Protein AF-A0A1W9MAJ8-F1 (afdb_monomer)

Mean predicted aligned error: 7.3 Å

pLDDT: mean 87.43, std 8.17, range [43.41, 96.81]

Sequence (215 aa):
MIGLPELHEKISNMKRIAATITEKKNAVKARISAAEAEGRTEKWTKQRVAEIRAEGTAAIDAALGQLAEVHATFSKHENFWADKELALSCIPLTRRGPDNISPENPVGESMARTALLAEASRMSNHRLELMAADALASGDYARMYLFSLEGNSRQKPTKIDTSGVVLPEQQAALNMFTEARRSVAHAVIDLREAHGARPDELAIARLSAERGITA

Nearest PDB structures (foldseek):
  6qhd-assembly1_B  TM=3.721E-01  e=9.984E-02  Homo sapiens
  8gl3-assembly1_A  TM=3.439E-01  e=2.308E-01  synthetic construct
  4k1p-assembly8_H  TM=3.199E-01  e=1.178E+00  Bacillus cereus
  9ivk-assembly1_A  TM=3.309E-01  e=1.965E+00  artificial sequences
  8cih-assembly2_B  TM=2.134E-01  e=8.114E-01  Homo sapiens

Solvent-accessible surface area (backbone atoms only — not comparable to full-atom values): 11778 Å² total; per-residue (Å²): 134,85,52,72,71,57,52,50,51,54,45,51,52,45,51,53,48,33,50,52,39,50,52,50,32,51,51,39,51,51,53,40,52,52,52,60,68,66,71,65,58,70,69,56,40,55,53,51,44,52,50,47,31,59,64,44,42,56,63,37,52,56,49,49,50,54,43,50,52,56,47,59,65,52,55,70,54,46,62,53,56,71,33,62,68,60,48,41,70,61,43,47,78,46,36,74,60,94,86,43,79,56,47,72,40,69,70,58,34,57,50,51,53,52,52,50,49,59,53,53,73,73,48,53,63,72,55,37,52,55,51,26,53,50,23,52,76,70,68,37,51,33,58,21,46,51,33,28,54,56,33,47,70,39,99,76,53,60,70,61,80,64,82,86,65,81,53,70,65,42,52,51,51,54,51,50,53,44,51,46,35,26,45,54,30,48,40,53,49,42,49,41,51,45,74,62,55,53,71,69,64,49,50,58,49,50,62,33,12,78,71,36,42,79,129

Structure (mmCIF, N/CA/C/O backbone):
data_AF-A0A1W9MAJ8-F1
#
_entry.id   AF-A0A1W9MAJ8-F1
#
loop_
_atom_site.group_PDB
_atom_site.id
_atom_site.type_symbol
_atom_site.label_atom_id
_atom_site.label_alt_id
_atom_site.label_comp_id
_atom_site.label_asym_id
_atom_site.label_entity_id
_atom_site.label_seq_id
_atom_site.pdbx_PDB_ins_code
_atom_site.Cartn_x
_atom_site.Cartn_y
_atom_site.Cartn_z
_atom_site.occupancy
_atom_site.B_iso_or_equiv
_atom_site.auth_seq_id
_atom_site.auth_comp_id
_atom_site.auth_asym_id
_atom_site.auth_atom_id
_atom_site.pdbx_PDB_model_num
ATOM 1 N N . MET A 1 1 ? -3.133 5.398 -13.086 1.00 68.88 1 MET A N 1
ATOM 2 C CA . MET A 1 1 ? -2.126 5.209 -12.023 1.00 68.88 1 MET A CA 1
ATOM 3 C C . MET A 1 1 ? -2.297 6.351 -11.041 1.00 68.88 1 MET A C 1
ATOM 5 O O . MET A 1 1 ? -2.336 7.487 -11.492 1.00 68.88 1 MET A O 1
ATOM 9 N N . ILE A 1 2 ? -2.469 6.054 -9.754 1.00 74.69 2 ILE A N 1
ATOM 10 C CA . ILE A 1 2 ? -2.461 7.074 -8.698 1.00 74.69 2 ILE A CA 1
ATOM 11 C C . ILE A 1 2 ? -1.006 7.484 -8.442 1.00 74.69 2 ILE A C 1
ATOM 13 O O . ILE A 1 2 ? -0.146 6.611 -8.334 1.00 74.69 2 ILE A O 1
ATOM 17 N N . GLY A 1 3 ? -0.711 8.781 -8.407 1.00 79.00 3 GLY A N 1
ATOM 18 C CA . GLY A 1 3 ? 0.645 9.268 -8.133 1.00 79.00 3 GLY A CA 1
ATOM 19 C C . GLY A 1 3 ? 0.990 9.227 -6.641 1.00 79.00 3 GLY A C 1
ATOM 20 O O . GLY A 1 3 ? 0.095 9.209 -5.796 1.00 79.00 3 GLY A O 1
ATOM 21 N N . LEU A 1 4 ? 2.284 9.289 -6.299 1.00 80.44 4 LEU A N 1
ATOM 22 C CA . LEU A 1 4 ? 2.745 9.401 -4.903 1.00 80.44 4 LEU A CA 1
ATOM 23 C C . LEU A 1 4 ? 2.088 10.550 -4.107 1.00 80.44 4 LEU A C 1
ATOM 25 O O . LEU A 1 4 ? 1.731 10.313 -2.952 1.00 80.44 4 LEU A O 1
ATOM 29 N N . PRO A 1 5 ? 1.873 11.762 -4.667 1.00 83.06 5 PRO A N 1
ATOM 30 C CA . PRO A 1 5 ? 1.212 12.839 -3.925 1.00 83.06 5 PRO A CA 1
ATOM 31 C C . PRO A 1 5 ? -0.226 12.489 -3.528 1.00 83.06 5 PRO A C 1
ATOM 33 O O . PRO A 1 5 ? -0.641 12.725 -2.396 1.00 83.06 5 PRO A O 1
ATOM 36 N N . GLU A 1 6 ? -0.967 11.864 -4.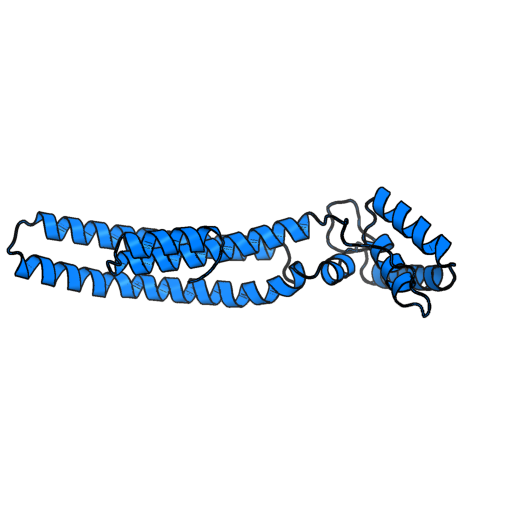442 1.00 84.38 6 GLU A N 1
ATOM 37 C CA . GLU A 1 6 ? -2.347 11.453 -4.198 1.00 84.38 6 GLU A CA 1
ATOM 38 C C . GLU A 1 6 ? -2.404 10.267 -3.215 1.00 84.38 6 GLU A C 1
ATOM 40 O O . GLU A 1 6 ? -3.248 10.253 -2.318 1.00 84.38 6 GLU A O 1
ATOM 45 N N . LEU A 1 7 ? -1.458 9.316 -3.296 1.00 84.50 7 LEU A N 1
ATOM 46 C CA . LEU A 1 7 ? -1.291 8.259 -2.284 1.00 84.50 7 LEU A CA 1
ATOM 47 C C . LEU A 1 7 ? -1.070 8.856 -0.887 1.00 84.50 7 LEU A C 1
ATOM 49 O O . LEU A 1 7 ? -1.713 8.437 0.078 1.00 84.50 7 LEU A O 1
ATOM 53 N N . HIS A 1 8 ? -0.193 9.856 -0.784 1.00 86.25 8 HIS A N 1
ATOM 54 C CA . HIS A 1 8 ? 0.108 10.528 0.474 1.00 86.25 8 HIS A CA 1
ATOM 55 C C . HIS A 1 8 ? -1.127 11.220 1.066 1.00 86.25 8 HIS A C 1
ATOM 57 O O . HIS A 1 8 ? -1.402 11.083 2.259 1.00 86.25 8 HIS A O 1
ATOM 63 N N . GLU A 1 9 ? -1.911 11.911 0.236 1.00 89.12 9 GLU A N 1
ATOM 64 C CA . GLU A 1 9 ? -3.151 12.563 0.660 1.00 89.12 9 GLU A CA 1
ATOM 65 C C . GLU A 1 9 ? -4.174 11.549 1.198 1.00 89.12 9 GLU A C 1
ATOM 67 O O . GLU A 1 9 ? -4.719 11.732 2.293 1.00 89.12 9 GLU A O 1
ATOM 72 N N . LYS A 1 10 ? -4.399 10.439 0.478 1.00 87.12 10 LYS A N 1
ATOM 73 C CA . LYS A 1 10 ? -5.327 9.384 0.919 1.00 87.12 10 LYS A CA 1
ATOM 74 C C . LYS A 1 10 ? -4.900 8.778 2.254 1.00 87.12 10 LYS A C 1
ATOM 76 O O . LYS A 1 10 ? -5.739 8.628 3.140 1.00 87.12 10 LYS A O 1
ATOM 81 N N . ILE A 1 11 ? -3.611 8.492 2.433 1.00 87.38 11 ILE A N 1
ATOM 82 C CA . ILE A 1 11 ? -3.081 7.933 3.687 1.00 87.38 11 ILE A CA 1
ATOM 83 C C . ILE A 1 11 ? -3.171 8.938 4.828 1.00 87.38 11 ILE A C 1
ATOM 85 O O . ILE A 1 11 ? -3.541 8.568 5.940 1.00 87.38 11 ILE A O 1
ATOM 89 N N . SER A 1 12 ? -2.884 10.212 4.571 1.00 90.00 12 SER A N 1
ATOM 90 C CA . SER A 1 12 ? -3.059 11.273 5.563 1.00 90.00 12 SER A CA 1
ATOM 91 C C . SER A 1 12 ? -4.514 11.349 6.043 1.00 90.00 12 SER A C 1
ATOM 93 O O . SER A 1 12 ? -4.781 11.380 7.247 1.00 90.00 12 SER A O 1
ATOM 95 N N . ASN A 1 13 ? -5.477 11.256 5.119 1.00 90.69 13 ASN A N 1
ATOM 96 C CA . ASN A 1 13 ? -6.891 11.193 5.477 1.00 90.69 13 ASN A CA 1
ATOM 97 C C . ASN A 1 13 ? -7.231 9.935 6.298 1.00 90.69 13 ASN A C 1
ATOM 99 O O . ASN A 1 13 ? -7.933 10.037 7.303 1.00 90.69 13 ASN A O 1
ATOM 103 N N . MET A 1 14 ? -6.696 8.767 5.928 1.00 90.75 14 MET A N 1
ATOM 104 C CA . MET A 1 14 ? -6.867 7.532 6.705 1.00 90.75 14 MET A CA 1
ATOM 105 C C . MET A 1 14 ? -6.323 7.669 8.131 1.00 90.75 14 MET A C 1
ATOM 107 O O . MET A 1 14 ? -7.010 7.298 9.080 1.00 90.75 14 MET A O 1
ATOM 111 N N . LYS A 1 15 ? -5.129 8.250 8.300 1.00 90.62 15 LYS A N 1
ATOM 112 C CA . LYS A 1 15 ? -4.530 8.514 9.618 1.00 90.62 15 LYS A CA 1
ATOM 113 C C . LYS A 1 15 ? -5.399 9.434 10.462 1.00 90.62 15 LYS A C 1
ATOM 115 O O . LYS A 1 15 ? -5.572 9.182 11.649 1.00 90.62 15 LYS A O 1
ATOM 120 N N . ARG A 1 16 ? -5.979 10.472 9.855 1.00 92.44 16 ARG A N 1
ATOM 121 C CA . ARG A 1 16 ? -6.905 11.379 10.543 1.00 92.44 16 ARG A CA 1
ATOM 122 C C . ARG A 1 16 ? -8.147 10.640 11.046 1.00 92.44 16 ARG A C 1
ATOM 124 O O . ARG A 1 16 ? -8.522 10.813 12.199 1.00 92.44 16 ARG A O 1
ATOM 131 N N . ILE A 1 17 ? -8.751 9.789 10.214 1.00 91.94 17 ILE A N 1
ATOM 132 C CA . ILE A 1 17 ? -9.918 8.983 10.611 1.00 91.94 17 ILE A CA 1
ATOM 133 C C . ILE A 1 17 ? -9.535 7.985 11.717 1.00 91.94 17 ILE A C 1
ATOM 135 O O . ILE A 1 17 ? -10.255 7.861 12.707 1.00 91.94 17 ILE A O 1
ATOM 139 N N . ALA A 1 18 ? -8.382 7.319 11.594 1.00 90.69 18 ALA A N 1
ATOM 140 C CA . ALA A 1 18 ? -7.866 6.412 12.619 1.00 90.69 18 ALA A CA 1
ATOM 141 C C . ALA A 1 18 ? -7.623 7.133 13.958 1.00 90.69 18 ALA A C 1
ATOM 143 O O . ALA A 1 18 ? -8.021 6.627 15.003 1.00 90.69 18 ALA A O 1
ATOM 144 N N . ALA A 1 19 ? -7.072 8.352 13.937 1.00 91.81 19 ALA A N 1
ATOM 145 C CA . ALA A 1 19 ? -6.911 9.171 15.138 1.00 91.81 19 ALA A CA 1
ATOM 146 C C . ALA A 1 19 ? -8.263 9.491 15.800 1.00 91.81 19 ALA A C 1
ATOM 148 O O . ALA A 1 19 ? -8.406 9.341 17.012 1.00 91.81 19 ALA A O 1
ATOM 149 N N . THR A 1 20 ? -9.289 9.833 15.011 1.00 92.50 20 THR A N 1
ATOM 150 C CA . THR A 1 20 ? -10.657 10.032 15.519 1.00 92.50 20 THR A CA 1
ATOM 151 C C . THR A 1 20 ? -11.236 8.762 16.159 1.00 92.50 20 THR A C 1
ATOM 153 O O . THR A 1 20 ? -11.943 8.845 17.165 1.00 92.50 20 THR A O 1
ATOM 156 N N . ILE A 1 21 ? -10.942 7.579 15.613 1.00 91.81 21 ILE A N 1
ATOM 157 C CA . ILE A 1 21 ? -11.341 6.292 16.206 1.00 91.81 21 ILE A CA 1
ATOM 158 C C . ILE A 1 21 ? -10.671 6.101 17.571 1.00 91.81 21 ILE A C 1
ATOM 160 O O . ILE A 1 21 ? -11.359 5.817 18.557 1.00 91.81 21 ILE A O 1
ATOM 164 N N . THR A 1 22 ? -9.361 6.336 17.658 1.00 91.50 22 THR A N 1
ATOM 165 C CA . THR A 1 22 ? -8.606 6.249 18.914 1.00 91.50 22 THR A CA 1
ATOM 166 C C . THR A 1 22 ? -9.127 7.236 19.965 1.00 91.50 22 THR A C 1
ATOM 168 O O . THR A 1 22 ? -9.316 6.860 21.124 1.00 91.50 22 THR A O 1
ATOM 171 N N . GLU A 1 23 ? -9.420 8.481 19.582 1.00 93.12 23 GLU A N 1
ATOM 172 C CA . GLU A 1 23 ? -10.018 9.493 20.464 1.00 93.12 23 GLU A CA 1
ATOM 173 C C . GLU A 1 23 ? -11.371 9.034 21.020 1.00 93.12 23 GLU A C 1
ATOM 175 O O . GLU A 1 23 ? -11.595 9.071 22.234 1.00 93.12 23 GLU A O 1
ATOM 180 N N . LYS A 1 24 ? -12.261 8.536 20.152 1.00 92.62 24 LYS A N 1
ATOM 181 C CA . LYS A 1 24 ? -13.576 8.017 20.556 1.00 92.62 24 LYS A CA 1
ATOM 182 C C . LYS A 1 24 ? -13.445 6.823 21.496 1.00 92.62 24 LYS A C 1
ATOM 184 O O . LYS A 1 24 ? -14.113 6.794 22.529 1.00 92.62 24 LYS A O 1
ATOM 189 N N . LYS A 1 25 ? -12.549 5.878 21.204 1.00 93.69 25 LYS A N 1
ATOM 190 C CA . LYS A 1 25 ? -12.246 4.754 22.102 1.00 93.69 25 LYS A CA 1
ATOM 191 C C . LYS A 1 25 ? -11.799 5.242 23.481 1.00 93.69 25 LYS A C 1
ATOM 193 O O . LYS A 1 25 ? -12.285 4.747 24.499 1.00 93.69 25 LYS A O 1
ATOM 198 N N . ASN A 1 26 ? -10.885 6.209 23.536 1.00 93.25 26 ASN A N 1
ATOM 199 C CA . ASN A 1 26 ? -10.394 6.752 24.802 1.00 93.25 26 ASN A CA 1
ATOM 200 C C . ASN A 1 26 ? -11.515 7.444 25.593 1.00 93.25 26 ASN A C 1
ATOM 202 O O . ASN A 1 26 ? -11.591 7.275 26.809 1.00 93.25 26 ASN A O 1
ATOM 206 N N . ALA A 1 27 ? -12.438 8.134 24.915 1.00 92.81 27 ALA A N 1
ATOM 207 C CA . ALA A 1 27 ? -13.628 8.699 25.548 1.00 92.81 27 ALA A CA 1
ATOM 208 C C . ALA A 1 27 ? -14.556 7.614 26.130 1.00 92.81 27 ALA A C 1
ATOM 210 O O . ALA A 1 27 ? -15.048 7.765 27.249 1.00 92.81 27 ALA A O 1
ATOM 211 N N . VAL A 1 28 ? -14.756 6.493 25.424 1.00 92.31 28 VAL A N 1
ATOM 212 C CA . VAL A 1 28 ? -15.516 5.336 25.940 1.00 92.31 28 VAL A CA 1
ATOM 213 C C . VAL A 1 28 ? -14.852 4.767 27.192 1.00 92.31 28 VAL A C 1
ATOM 215 O O . VAL A 1 28 ? -15.520 4.585 28.209 1.00 92.31 28 VAL A O 1
ATOM 218 N N . LYS A 1 29 ? -13.531 4.559 27.166 1.00 92.62 29 LYS A N 1
ATOM 219 C CA . LYS A 1 29 ? -12.771 4.088 28.335 1.00 92.62 29 LYS A CA 1
ATOM 220 C C . LYS A 1 29 ? -12.878 5.037 29.528 1.00 92.62 29 LYS A C 1
ATOM 222 O O . LYS A 1 29 ? -13.083 4.576 30.648 1.00 92.62 29 LYS A O 1
ATOM 227 N N . ALA A 1 30 ? -12.779 6.345 29.298 1.00 92.62 30 ALA A N 1
ATOM 228 C CA . ALA A 1 30 ? -12.920 7.346 30.353 1.00 92.62 30 ALA A CA 1
ATOM 229 C C . ALA A 1 30 ? -14.317 7.304 30.992 1.00 92.62 30 ALA A C 1
ATOM 231 O O . ALA A 1 30 ? -14.434 7.325 32.216 1.00 92.62 30 ALA A O 1
ATOM 232 N N . ARG A 1 31 ? -15.376 7.168 30.179 1.00 92.94 31 ARG A N 1
ATOM 233 C CA . ARG A 1 31 ? -16.756 7.018 30.671 1.00 92.94 31 ARG A CA 1
ATOM 234 C C . ARG A 1 31 ? -16.951 5.731 31.480 1.00 92.94 31 ARG A C 1
ATOM 236 O O . ARG A 1 31 ? -17.637 5.770 32.496 1.00 92.94 31 ARG A O 1
ATOM 243 N N . ILE A 1 32 ? -16.349 4.616 31.056 1.00 91.81 32 ILE A N 1
ATOM 244 C CA . ILE A 1 32 ? -16.383 3.342 31.797 1.00 91.81 32 ILE A CA 1
ATOM 245 C C . ILE A 1 32 ? -15.701 3.496 33.160 1.00 91.81 32 ILE A C 1
ATOM 247 O O . ILE A 1 32 ? -16.313 3.184 34.175 1.00 91.81 32 ILE A O 1
ATOM 251 N N . SER A 1 33 ? -14.482 4.043 33.189 1.00 91.81 33 SER A N 1
ATOM 252 C CA . SER A 1 33 ? -13.731 4.272 34.431 1.00 91.81 33 SER A CA 1
ATOM 253 C C . SER A 1 33 ? -14.492 5.181 35.405 1.00 91.81 33 SER A C 1
ATOM 255 O O . SER A 1 33 ? -14.584 4.884 36.595 1.00 91.81 33 SER A O 1
ATOM 257 N N . ALA A 1 34 ? -15.132 6.241 34.899 1.00 90.81 34 ALA A N 1
ATOM 258 C CA . ALA A 1 34 ? -15.984 7.106 35.712 1.00 90.81 34 ALA A CA 1
ATOM 259 C C . ALA A 1 34 ? -17.180 6.347 36.318 1.00 90.81 34 ALA A C 1
ATOM 261 O O . ALA A 1 34 ? -17.451 6.499 37.506 1.00 90.81 34 ALA A O 1
ATOM 262 N N . ALA A 1 35 ? -17.855 5.495 35.538 1.00 89.56 35 ALA A N 1
ATOM 263 C CA . ALA A 1 35 ? -18.974 4.687 36.026 1.00 89.56 35 ALA A CA 1
ATOM 264 C C . ALA A 1 35 ? -18.540 3.644 37.074 1.00 89.56 35 ALA A C 1
ATOM 266 O O . ALA A 1 35 ? -19.276 3.374 38.021 1.00 89.56 35 ALA A O 1
ATOM 267 N N . GLU A 1 36 ? -17.345 3.068 36.931 1.00 89.62 36 GLU A N 1
ATOM 268 C CA . GLU A 1 36 ? -16.763 2.157 37.923 1.00 89.62 36 GLU A CA 1
ATOM 269 C C . GLU A 1 36 ? -16.395 2.892 39.225 1.00 89.62 36 GLU A C 1
ATOM 271 O O . GLU A 1 36 ? -16.614 2.362 40.316 1.00 89.62 36 GLU A O 1
ATOM 276 N N . ALA A 1 37 ? -15.918 4.136 39.127 1.00 90.06 37 ALA A N 1
ATOM 277 C CA . ALA A 1 37 ? -15.557 4.973 40.271 1.00 90.06 37 ALA A CA 1
ATOM 278 C C . ALA A 1 37 ? -16.762 5.517 41.066 1.00 90.06 37 ALA A C 1
ATOM 280 O O . ALA A 1 37 ? -16.593 5.914 42.217 1.00 90.06 37 ALA A O 1
ATOM 281 N N . GLU A 1 38 ? -17.980 5.506 40.506 1.00 87.94 38 GLU A N 1
ATOM 282 C CA . GLU A 1 38 ? -19.199 5.935 41.216 1.00 87.94 38 GLU A CA 1
ATOM 283 C C . GLU A 1 38 ? -19.544 5.057 42.437 1.00 87.94 38 GLU A C 1
ATOM 285 O O . GLU A 1 38 ? -20.408 5.430 43.233 1.00 87.94 38 GLU A O 1
ATOM 290 N N . GLY A 1 39 ? -18.899 3.895 42.607 1.00 75.19 39 GLY A N 1
ATOM 291 C CA . GLY A 1 39 ? -19.005 3.086 43.828 1.00 75.19 39 GLY A CA 1
ATOM 292 C C . GLY A 1 39 ? -20.400 2.504 44.090 1.00 75.19 39 GLY A C 1
ATOM 293 O O . GLY A 1 39 ? -20.748 2.210 45.234 1.00 75.19 39 GLY A O 1
ATOM 294 N N . ARG A 1 40 ? -21.226 2.358 43.045 1.00 86.00 40 ARG A N 1
ATOM 295 C CA . ARG A 1 40 ? -22.570 1.764 43.134 1.00 86.00 40 ARG A CA 1
ATOM 296 C C . ARG A 1 40 ? -22.522 0.231 43.123 1.00 86.00 40 ARG A C 1
ATOM 298 O O . ARG A 1 40 ? -21.471 -0.388 43.008 1.00 86.00 40 ARG A O 1
ATOM 305 N N . THR A 1 41 ? -23.695 -0.397 43.248 1.00 89.38 41 THR A N 1
ATOM 306 C CA . THR A 1 41 ? -23.818 -1.864 43.211 1.00 89.38 41 THR A CA 1
ATOM 307 C C . THR A 1 41 ? -23.261 -2.454 41.915 1.00 89.38 41 THR A C 1
ATOM 309 O O . THR A 1 41 ? -23.452 -1.895 40.835 1.00 89.38 41 THR A O 1
ATOM 312 N N . GLU A 1 42 ? -22.662 -3.642 42.005 1.00 89.00 42 GLU A N 1
ATOM 313 C CA . GLU A 1 42 ? -22.070 -4.346 40.860 1.00 89.00 42 GLU A CA 1
ATOM 314 C C . GLU A 1 42 ? -23.062 -4.525 39.695 1.00 89.00 42 GLU A C 1
ATOM 316 O O . GLU A 1 42 ? -22.699 -4.384 38.527 1.00 89.00 42 GLU A O 1
ATOM 321 N N . LYS A 1 43 ? -24.341 -4.784 40.004 1.00 90.75 43 LYS A N 1
ATOM 322 C CA . LYS A 1 43 ? -25.406 -4.917 39.001 1.00 90.75 43 LYS A CA 1
ATOM 323 C C . LYS A 1 43 ? -25.623 -3.618 38.222 1.00 90.75 43 LYS A C 1
ATOM 325 O O . LYS A 1 43 ? -25.768 -3.663 37.002 1.00 90.75 43 LYS A O 1
ATOM 330 N N . TRP A 1 44 ? -25.622 -2.478 38.912 1.00 93.38 44 TRP A N 1
ATOM 331 C CA . TRP A 1 44 ? -25.754 -1.170 38.274 1.00 93.38 44 TRP A CA 1
ATOM 332 C C . TRP A 1 44 ? -24.533 -0.856 37.407 1.00 93.38 44 TRP A C 1
ATOM 334 O O . TRP A 1 44 ? -24.698 -0.477 36.251 1.00 93.38 44 TRP A O 1
ATOM 344 N N . THR A 1 45 ? -23.320 -1.090 37.918 1.00 89.12 45 THR A N 1
ATOM 345 C CA . THR A 1 45 ? -22.079 -0.815 37.178 1.00 89.12 45 THR A CA 1
ATOM 346 C C . THR A 1 45 ? -22.010 -1.643 35.898 1.00 89.12 45 THR A C 1
ATOM 348 O O . THR A 1 45 ? -21.747 -1.098 34.830 1.00 89.12 45 THR A O 1
ATOM 351 N N . LYS A 1 46 ? -22.348 -2.939 35.960 1.00 90.12 46 LYS A N 1
ATOM 352 C CA . LYS A 1 46 ? -22.408 -3.807 34.770 1.00 90.12 46 LYS A CA 1
ATOM 353 C C . LYS A 1 46 ? -23.395 -3.296 33.722 1.00 90.12 46 LYS A C 1
ATOM 355 O O . LYS A 1 46 ? -23.056 -3.258 32.541 1.00 90.12 46 LYS A O 1
ATOM 360 N N . GLN A 1 47 ? -24.592 -2.886 34.143 1.00 91.81 47 GLN A N 1
ATOM 361 C CA . GLN A 1 47 ? -25.595 -2.335 33.233 1.00 91.81 47 GLN A CA 1
ATOM 362 C C . GLN A 1 47 ? -25.113 -1.018 32.607 1.00 91.81 47 GLN A C 1
ATOM 364 O O . GLN A 1 47 ? -25.186 -0.849 31.391 1.00 91.81 47 GLN A O 1
ATOM 369 N N . ARG A 1 48 ? -24.536 -0.122 33.414 1.00 91.94 48 ARG A N 1
ATOM 370 C CA . ARG A 1 48 ? -24.066 1.182 32.945 1.00 91.94 48 ARG A CA 1
ATOM 371 C C . ARG A 1 48 ? -22.889 1.072 31.976 1.00 91.94 48 ARG A C 1
ATOM 373 O O . ARG A 1 48 ? -22.851 1.780 30.973 1.00 91.94 48 ARG A O 1
ATOM 380 N N . VAL A 1 49 ? -21.952 0.162 32.236 1.00 90.88 49 VAL A N 1
ATOM 381 C CA . VAL A 1 49 ? -20.837 -0.130 31.323 1.00 90.88 49 VAL A CA 1
ATOM 382 C C . VAL A 1 49 ? -21.349 -0.681 29.991 1.00 90.88 49 VAL A C 1
ATOM 384 O O . VAL A 1 49 ? -20.850 -0.274 28.943 1.00 90.88 49 VAL A O 1
ATOM 387 N N . ALA A 1 50 ? -22.357 -1.559 30.002 1.00 90.06 50 ALA A N 1
ATOM 388 C CA . ALA A 1 50 ? -22.952 -2.086 28.774 1.00 90.06 50 ALA A CA 1
ATOM 389 C C . ALA A 1 50 ? -23.603 -0.981 27.919 1.00 90.06 50 ALA A C 1
ATOM 391 O O . ALA A 1 50 ? -23.379 -0.941 26.711 1.00 90.06 50 ALA A O 1
ATOM 392 N N . GLU A 1 51 ? -24.334 -0.052 28.542 1.00 91.25 51 GLU A N 1
ATOM 393 C CA . GLU A 1 51 ? -24.921 1.117 27.865 1.00 91.25 51 GLU A CA 1
ATOM 394 C C . GLU A 1 51 ? -23.844 2.020 27.246 1.00 91.25 51 GLU A C 1
ATOM 396 O O . GLU A 1 51 ? -23.918 2.358 26.066 1.00 91.25 51 GLU A O 1
ATOM 401 N N . ILE A 1 52 ? -22.802 2.361 28.015 1.00 91.50 52 ILE A N 1
ATOM 402 C CA . ILE A 1 52 ? -21.697 3.210 27.541 1.00 91.50 52 ILE A CA 1
ATOM 403 C C . ILE A 1 52 ? -20.989 2.574 26.342 1.00 91.50 52 ILE A C 1
ATOM 405 O O . ILE A 1 52 ? -20.646 3.279 25.391 1.00 91.50 52 ILE A O 1
ATOM 409 N N . ARG A 1 53 ? -20.772 1.252 26.372 1.00 90.94 53 ARG A N 1
ATOM 410 C CA . ARG A 1 53 ? -20.193 0.524 25.237 1.00 90.94 53 ARG A CA 1
ATOM 411 C C . ARG A 1 53 ? -21.108 0.601 24.022 1.00 90.94 53 ARG A C 1
ATOM 413 O O . ARG A 1 53 ? -20.633 1.010 22.973 1.00 90.94 53 ARG A O 1
ATOM 420 N N . ALA A 1 54 ? -22.395 0.288 24.171 1.00 88.50 54 ALA A N 1
ATOM 421 C CA . ALA A 1 54 ? -23.351 0.303 23.063 1.00 88.50 54 ALA A CA 1
ATOM 422 C C . ALA A 1 54 ? -23.459 1.684 22.385 1.00 88.50 54 ALA A C 1
ATOM 424 O O . ALA A 1 54 ? -23.442 1.775 21.160 1.00 88.50 54 ALA A O 1
ATOM 425 N N . GLU A 1 55 ? -23.513 2.764 23.169 1.00 86.94 55 GLU A N 1
ATOM 426 C CA . GLU A 1 55 ? -23.530 4.138 22.647 1.00 86.94 55 GLU A CA 1
ATOM 427 C C . GLU A 1 55 ? -22.200 4.527 21.984 1.00 86.94 55 GLU A C 1
ATOM 429 O O . GLU A 1 55 ? -22.169 5.201 20.953 1.00 86.94 55 GLU A O 1
ATOM 434 N N . GLY A 1 56 ? -21.086 4.133 22.602 1.00 82.56 56 GLY A N 1
ATOM 435 C CA . GLY A 1 56 ? -19.744 4.522 22.193 1.00 82.56 56 GLY A CA 1
ATOM 436 C C . GLY A 1 56 ? -19.243 3.818 20.936 1.00 82.56 56 GLY A C 1
ATOM 437 O O . GLY A 1 56 ? -18.579 4.444 20.108 1.00 82.56 56 GLY A O 1
ATOM 438 N N . THR A 1 57 ? -19.564 2.534 20.775 1.00 88.88 57 THR A N 1
ATOM 439 C CA . THR A 1 57 ? -19.046 1.711 19.675 1.00 88.88 57 THR A CA 1
ATOM 440 C C . THR A 1 57 ? -19.723 2.021 18.348 1.00 88.88 57 THR A C 1
ATOM 442 O O . THR A 1 57 ? -19.042 2.014 17.333 1.00 88.88 57 THR A O 1
ATOM 445 N N . ALA A 1 58 ? -20.998 2.428 18.336 1.00 88.50 58 ALA A N 1
ATOM 446 C CA . ALA A 1 58 ? -21.700 2.789 17.097 1.00 88.50 58 ALA A CA 1
ATOM 447 C C . ALA A 1 58 ? -21.016 3.945 16.335 1.00 88.50 58 ALA A C 1
ATOM 449 O O . ALA A 1 58 ? -20.913 3.938 15.108 1.00 88.50 58 ALA A O 1
ATOM 450 N N . ALA A 1 59 ? -20.499 4.940 17.065 1.00 85.94 59 ALA A N 1
ATOM 451 C CA . ALA A 1 59 ? -19.760 6.050 16.466 1.00 85.94 59 ALA A CA 1
ATOM 452 C C . ALA A 1 59 ? -18.364 5.637 15.965 1.00 85.94 59 ALA A C 1
ATOM 454 O O . ALA A 1 59 ? -17.835 6.267 15.048 1.00 85.94 59 ALA A O 1
ATOM 455 N N . ILE A 1 60 ? -17.764 4.611 16.577 1.00 89.56 60 ILE A N 1
ATOM 456 C CA . ILE A 1 60 ? -16.491 4.032 16.138 1.00 89.56 60 ILE A CA 1
ATOM 457 C C . ILE A 1 60 ? -16.717 3.184 14.880 1.00 89.56 60 ILE A C 1
ATOM 459 O O . ILE A 1 60 ? -15.974 3.348 13.918 1.00 89.56 60 ILE A O 1
ATOM 463 N N . ASP A 1 61 ? -17.777 2.374 14.840 1.00 90.19 61 ASP A N 1
ATOM 464 C CA . ASP A 1 61 ? -18.176 1.567 13.678 1.00 90.19 61 ASP A CA 1
ATOM 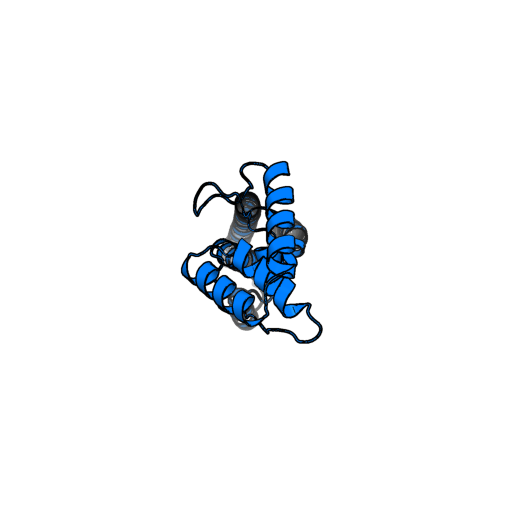465 C C . ASP A 1 61 ? -18.405 2.425 12.432 1.00 90.19 61 ASP A C 1
ATOM 467 O O . ASP A 1 61 ? -17.909 2.107 11.352 1.00 90.19 61 ASP A O 1
ATOM 471 N N . ALA A 1 62 ? -19.101 3.556 12.573 1.00 90.69 62 ALA A N 1
ATOM 472 C CA . ALA A 1 62 ? -19.323 4.474 11.458 1.00 90.69 62 ALA A CA 1
ATOM 473 C C . ALA A 1 62 ? -18.006 5.047 10.900 1.00 90.69 62 ALA A C 1
ATOM 475 O O . ALA A 1 62 ? -17.811 5.100 9.684 1.00 90.69 62 ALA A O 1
ATOM 476 N N . ALA A 1 63 ? -17.081 5.448 11.779 1.00 90.50 63 ALA A N 1
ATOM 477 C CA . ALA A 1 63 ? -15.764 5.937 11.374 1.00 90.50 63 ALA A CA 1
ATOM 478 C C . ALA A 1 63 ? -14.909 4.822 10.748 1.00 90.50 63 ALA A C 1
ATOM 480 O O . ALA A 1 63 ? -14.190 5.060 9.777 1.00 90.50 63 ALA A O 1
ATOM 481 N N . LEU A 1 64 ? -15.024 3.593 11.256 1.00 91.62 64 LEU A N 1
ATOM 482 C CA . LEU A 1 64 ? -14.358 2.425 10.692 1.00 91.62 64 LEU A CA 1
ATOM 483 C C . LEU A 1 64 ? -14.892 2.097 9.291 1.00 91.62 64 LEU A C 1
ATOM 485 O O . LEU A 1 64 ? -14.100 1.786 8.405 1.00 91.62 64 LEU A O 1
ATOM 489 N N . GLY A 1 65 ? -16.201 2.236 9.061 1.00 90.31 65 GLY A N 1
ATOM 490 C CA . GLY A 1 65 ? -16.811 2.103 7.737 1.00 90.31 65 GLY A CA 1
ATOM 491 C C . GLY A 1 65 ? -16.222 3.088 6.723 1.00 90.31 65 GLY A C 1
ATOM 492 O O . GLY A 1 65 ? -15.817 2.680 5.636 1.00 90.31 65 GLY A O 1
ATOM 493 N N . GLN A 1 66 ? -16.072 4.361 7.108 1.00 89.81 66 GLN A N 1
ATOM 494 C CA . GLN A 1 66 ? -15.414 5.376 6.270 1.00 89.81 66 GLN A CA 1
ATOM 495 C C . GLN A 1 66 ? -13.945 5.027 5.993 1.00 89.81 66 GLN A C 1
ATOM 497 O O . GLN A 1 66 ? -13.475 5.136 4.860 1.00 89.81 66 GLN A O 1
ATOM 502 N N . LEU A 1 67 ? -13.209 4.580 7.015 1.00 90.75 67 LEU A N 1
ATOM 503 C CA . LEU A 1 67 ? -11.814 4.167 6.864 1.00 90.75 67 LEU A CA 1
ATOM 504 C C . LEU A 1 67 ? -11.675 2.974 5.903 1.00 90.75 67 LEU A C 1
ATOM 506 O O . LEU A 1 67 ? -10.782 2.964 5.053 1.00 90.75 67 LEU A O 1
ATOM 510 N N . ALA A 1 68 ? -12.570 1.990 6.017 1.00 88.00 68 ALA A N 1
ATOM 511 C CA . ALA A 1 68 ? -12.604 0.812 5.160 1.00 88.00 68 ALA A CA 1
ATOM 512 C C . ALA A 1 68 ? -12.926 1.172 3.702 1.00 88.00 68 ALA A C 1
ATOM 514 O O . ALA A 1 68 ? -12.295 0.634 2.795 1.00 88.00 68 ALA A O 1
ATOM 515 N N . GLU A 1 69 ? -13.841 2.113 3.461 1.00 88.44 69 GLU A N 1
ATOM 516 C CA . GLU A 1 69 ? -14.175 2.596 2.115 1.00 88.44 69 GLU A CA 1
ATOM 517 C C . GLU A 1 69 ? -12.981 3.290 1.437 1.00 88.44 69 GLU A C 1
ATOM 519 O O . GLU A 1 69 ? -12.643 2.995 0.281 1.00 88.44 69 GLU A O 1
ATOM 524 N N . VAL A 1 70 ? -12.281 4.162 2.174 1.00 86.62 70 VAL A N 1
ATOM 525 C CA . VAL A 1 70 ? -11.059 4.815 1.680 1.00 86.62 70 VAL A CA 1
ATOM 526 C C . VAL A 1 70 ? -9.988 3.767 1.362 1.00 86.62 70 VAL A C 1
ATOM 528 O O . VAL A 1 70 ? -9.407 3.797 0.276 1.00 86.62 70 VAL A O 1
ATOM 531 N N . HIS A 1 71 ? -9.774 2.795 2.255 1.00 88.00 71 HIS A N 1
ATOM 532 C CA . HIS A 1 71 ? -8.818 1.706 2.039 1.00 88.00 71 HIS A CA 1
ATOM 533 C C . HIS A 1 71 ? -9.192 0.802 0.850 1.00 88.00 71 HIS A C 1
ATOM 535 O O . HIS A 1 71 ? -8.322 0.406 0.074 1.00 88.00 71 HIS A O 1
ATOM 541 N N . ALA A 1 72 ? -10.475 0.490 0.654 1.00 85.50 72 ALA A N 1
ATOM 542 C CA . ALA A 1 72 ? -10.951 -0.334 -0.458 1.00 85.50 72 ALA A CA 1
ATOM 543 C C . ALA A 1 72 ? -10.755 0.352 -1.819 1.00 85.50 72 ALA A C 1
ATOM 545 O O . ALA A 1 72 ? -10.424 -0.296 -2.811 1.00 85.50 72 ALA A O 1
ATOM 546 N N . THR A 1 73 ? -10.926 1.673 -1.873 1.00 80.88 73 THR A N 1
ATOM 547 C CA . THR A 1 73 ? -10.654 2.457 -3.088 1.00 80.88 73 THR A CA 1
ATOM 548 C C . THR A 1 73 ? -9.156 2.482 -3.390 1.00 80.88 73 THR A C 1
ATOM 550 O O . THR A 1 73 ? -8.737 2.289 -4.528 1.00 80.88 73 THR A O 1
ATOM 553 N N . PHE A 1 74 ? -8.351 2.656 -2.345 1.00 81.19 74 PHE A N 1
ATOM 554 C CA . PHE A 1 74 ? -6.900 2.758 -2.410 1.00 81.19 74 PHE A CA 1
ATOM 555 C C . PHE A 1 74 ? -6.209 1.432 -2.781 1.00 81.19 74 PHE A C 1
ATOM 557 O O . PHE A 1 74 ? -5.376 1.407 -3.684 1.00 81.19 74 PHE A O 1
ATOM 564 N N . SER A 1 75 ? -6.590 0.318 -2.153 1.00 82.56 75 SER A N 1
ATOM 565 C CA . SER A 1 75 ? -5.971 -1.010 -2.335 1.00 82.56 75 SER A CA 1
ATOM 566 C C . SER A 1 75 ? -6.020 -1.538 -3.772 1.00 82.56 75 SER A C 1
ATOM 568 O O . SER A 1 75 ? -5.122 -2.264 -4.190 1.00 82.56 75 SER A O 1
ATOM 570 N N . LYS A 1 76 ? -6.996 -1.110 -4.585 1.00 84.12 76 LYS A N 1
ATOM 571 C CA . LYS A 1 76 ? -7.065 -1.454 -6.019 1.00 84.12 76 LYS A CA 1
ATOM 572 C C . LYS A 1 76 ? -5.834 -1.001 -6.805 1.00 84.12 76 LYS A C 1
ATOM 574 O O . LYS A 1 76 ? -5.524 -1.578 -7.845 1.00 84.12 76 LYS A O 1
ATOM 579 N N . HIS A 1 77 ? -5.142 0.028 -6.324 1.00 84.19 77 HIS A N 1
ATOM 580 C CA . HIS A 1 77 ? -3.941 0.549 -6.961 1.00 84.19 77 HIS A CA 1
ATOM 581 C C . HIS A 1 77 ? -2.664 -0.185 -6.546 1.00 84.19 77 HIS A C 1
ATOM 583 O O . HIS A 1 77 ? -1.645 -0.007 -7.206 1.00 84.19 77 HIS A O 1
ATOM 589 N N . GLU A 1 78 ? -2.694 -1.019 -5.504 1.00 87.62 78 GLU A N 1
ATOM 590 C CA . GLU A 1 78 ? -1.499 -1.717 -5.021 1.00 87.62 78 GLU A CA 1
ATOM 591 C C . GLU A 1 78 ? -0.935 -2.681 -6.062 1.00 87.62 78 GLU A C 1
ATOM 593 O O . GLU A 1 78 ? 0.276 -2.732 -6.237 1.00 87.62 78 GLU A O 1
ATOM 598 N N . ASN A 1 79 ? -1.797 -3.373 -6.813 1.00 86.00 79 ASN A N 1
ATOM 599 C CA . ASN A 1 79 ? -1.371 -4.309 -7.859 1.00 86.00 79 ASN A CA 1
ATOM 600 C C . ASN A 1 79 ? -0.444 -3.650 -8.884 1.00 86.00 79 ASN A C 1
ATOM 602 O O . ASN A 1 79 ? 0.513 -4.269 -9.334 1.00 86.00 79 ASN A O 1
ATOM 606 N N . PHE A 1 80 ? -0.708 -2.383 -9.216 1.00 85.62 80 PHE A N 1
ATOM 607 C CA . PHE A 1 80 ? 0.151 -1.625 -10.117 1.00 85.62 80 PHE A CA 1
ATOM 608 C C . PHE A 1 80 ? 1.555 -1.448 -9.530 1.00 85.62 80 PHE A C 1
ATOM 610 O O . PHE A 1 80 ? 2.547 -1.659 -10.213 1.00 85.62 80 PHE A O 1
ATOM 617 N N . TRP A 1 81 ? 1.635 -1.078 -8.252 1.00 86.81 81 TRP A N 1
ATOM 618 C CA . TRP A 1 81 ? 2.901 -0.842 -7.563 1.00 86.81 81 TRP A CA 1
ATOM 619 C C . TRP A 1 81 ? 3.612 -2.137 -7.156 1.00 86.81 81 TRP A C 1
ATOM 621 O O . TRP A 1 81 ? 4.824 -2.130 -6.970 1.00 86.81 81 TRP A O 1
ATOM 631 N N . ALA A 1 82 ? 2.893 -3.251 -7.030 1.00 87.62 82 ALA A N 1
ATOM 632 C CA . ALA A 1 82 ? 3.462 -4.570 -6.775 1.00 87.62 82 ALA A CA 1
ATOM 633 C C . ALA A 1 82 ? 4.099 -5.183 -8.033 1.00 87.62 82 ALA A C 1
ATOM 635 O O . ALA A 1 82 ? 5.049 -5.958 -7.925 1.00 87.62 82 ALA A O 1
ATOM 636 N N . ASP A 1 83 ? 3.616 -4.812 -9.220 1.00 89.75 83 ASP A N 1
ATOM 637 C CA . ASP A 1 83 ? 4.170 -5.258 -10.494 1.00 89.75 83 ASP A CA 1
ATOM 638 C C . ASP A 1 83 ? 5.353 -4.370 -10.921 1.00 89.75 83 ASP A C 1
ATOM 640 O O . ASP A 1 83 ? 5.196 -3.235 -11.377 1.00 89.75 83 ASP A O 1
ATOM 644 N N . LYS A 1 84 ? 6.572 -4.902 -10.768 1.00 88.19 84 LYS A N 1
ATOM 645 C CA . LYS A 1 84 ? 7.808 -4.203 -11.145 1.00 88.19 84 LYS A CA 1
ATOM 646 C C . LYS A 1 84 ? 7.890 -3.931 -12.647 1.00 88.19 84 LYS A C 1
ATOM 648 O O . LYS A 1 84 ? 8.345 -2.854 -13.020 1.00 88.19 84 LYS A O 1
ATOM 653 N N . GLU A 1 85 ? 7.447 -4.854 -13.496 1.00 88.19 85 GLU A N 1
ATOM 654 C CA . GLU A 1 85 ? 7.499 -4.668 -14.950 1.00 88.19 85 GLU A CA 1
ATOM 655 C C . GLU A 1 85 ? 6.545 -3.556 -15.377 1.00 88.19 85 GLU A C 1
ATOM 657 O O . GLU A 1 85 ? 6.893 -2.704 -16.197 1.00 88.19 85 GLU A O 1
ATOM 662 N N . LEU A 1 86 ? 5.363 -3.509 -14.762 1.00 88.56 86 LEU A N 1
ATOM 663 C CA . LEU A 1 86 ? 4.406 -2.440 -15.006 1.00 88.56 86 LEU A CA 1
ATOM 664 C C . LEU A 1 86 ? 4.935 -1.086 -14.512 1.00 88.56 86 LEU A C 1
ATOM 666 O O . LEU A 1 86 ? 4.852 -0.103 -15.249 1.00 88.56 86 LEU A O 1
ATOM 670 N N . ALA A 1 87 ? 5.549 -1.034 -13.326 1.00 87.81 87 ALA A N 1
ATOM 671 C CA . ALA A 1 87 ? 6.185 0.179 -12.812 1.00 87.81 87 ALA A CA 1
ATOM 672 C C . ALA A 1 87 ? 7.331 0.668 -13.722 1.00 87.81 87 ALA A C 1
ATOM 674 O O . ALA A 1 87 ? 7.374 1.848 -14.071 1.00 87.81 87 ALA A O 1
ATOM 675 N N . LEU A 1 88 ? 8.212 -0.236 -14.170 1.00 89.69 88 LEU A N 1
ATOM 676 C CA . LEU A 1 88 ? 9.288 0.055 -15.126 1.00 89.69 88 LEU A CA 1
ATOM 677 C C . LEU A 1 88 ? 8.741 0.583 -16.455 1.00 89.69 88 LEU A C 1
ATOM 679 O O . LEU A 1 88 ? 9.273 1.549 -17.005 1.00 89.69 88 LEU A O 1
ATOM 683 N N . SER A 1 89 ? 7.640 0.002 -16.941 1.00 88.19 89 SER A N 1
ATOM 684 C CA . SER A 1 89 ? 7.003 0.426 -18.189 1.00 88.19 89 SER A CA 1
ATOM 685 C C . SER A 1 89 ? 6.547 1.886 -18.162 1.00 88.19 89 SER A C 1
ATOM 687 O O . SER A 1 89 ? 6.515 2.528 -19.214 1.00 88.19 89 SER A O 1
ATOM 689 N N . CYS A 1 90 ? 6.254 2.433 -16.978 1.00 85.94 90 CYS A N 1
ATOM 690 C CA . CYS A 1 90 ? 5.791 3.804 -16.793 1.00 85.94 90 CYS A CA 1
ATOM 691 C C . CYS A 1 90 ? 6.918 4.831 -16.610 1.00 85.94 90 CYS A C 1
ATOM 693 O O . CYS A 1 90 ? 6.629 6.025 -16.636 1.00 85.94 90 CYS A O 1
ATOM 695 N N . ILE A 1 91 ? 8.182 4.412 -16.469 1.00 87.12 91 ILE A N 1
ATOM 696 C CA . ILE A 1 91 ? 9.309 5.345 -16.326 1.00 87.12 91 ILE A CA 1
ATOM 697 C C . ILE A 1 91 ? 9.566 6.031 -17.674 1.00 87.12 91 ILE A C 1
ATOM 699 O O . ILE A 1 91 ? 9.851 5.337 -18.650 1.00 87.12 91 ILE A O 1
ATOM 703 N N . PRO A 1 92 ? 9.485 7.367 -17.775 1.00 87.31 92 PRO A N 1
ATOM 704 C CA . PRO A 1 92 ? 9.697 8.058 -19.043 1.00 87.31 92 PRO A CA 1
ATOM 705 C C . PRO A 1 92 ? 11.159 7.982 -19.513 1.00 87.31 92 PRO A C 1
ATOM 707 O O . PRO A 1 92 ? 12.086 8.171 -18.725 1.00 87.31 92 PRO A O 1
ATOM 710 N N . LEU A 1 93 ? 11.361 7.770 -20.817 1.00 87.69 93 LEU A N 1
ATOM 711 C CA . LEU A 1 93 ? 12.660 7.888 -21.487 1.00 87.69 93 LEU A CA 1
ATOM 712 C C . LEU A 1 93 ? 13.126 9.344 -21.571 1.00 87.69 93 LEU A C 1
ATOM 714 O O . LEU A 1 93 ? 14.321 9.617 -21.499 1.00 87.69 93 LEU A O 1
ATOM 718 N N . THR A 1 94 ? 12.201 10.289 -21.743 1.00 82.56 94 THR A N 1
ATOM 719 C CA . THR A 1 94 ? 12.508 11.711 -21.951 1.00 82.56 94 THR A CA 1
ATOM 720 C C . THR A 1 94 ? 12.372 12.529 -20.662 1.00 82.56 94 THR A C 1
ATOM 722 O O . THR A 1 94 ? 11.774 13.607 -20.670 1.00 82.56 94 THR A O 1
ATOM 725 N N . ARG A 1 95 ? 12.835 12.013 -19.517 1.00 73.88 95 ARG A N 1
ATOM 726 C CA . ARG A 1 95 ? 12.748 12.737 -18.234 1.00 73.88 95 ARG A CA 1
ATOM 727 C C . ARG A 1 95 ? 13.776 13.864 -18.127 1.00 73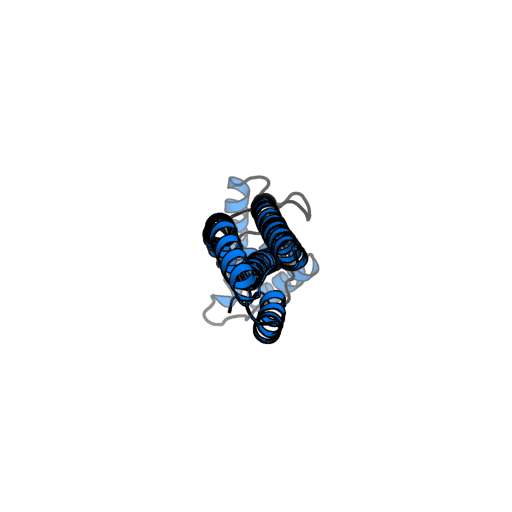.88 95 ARG A C 1
ATOM 729 O O . ARG A 1 95 ? 14.942 13.687 -18.474 1.00 73.88 95 ARG A O 1
ATOM 736 N N . ARG A 1 96 ? 13.374 15.002 -17.544 1.00 60.56 96 A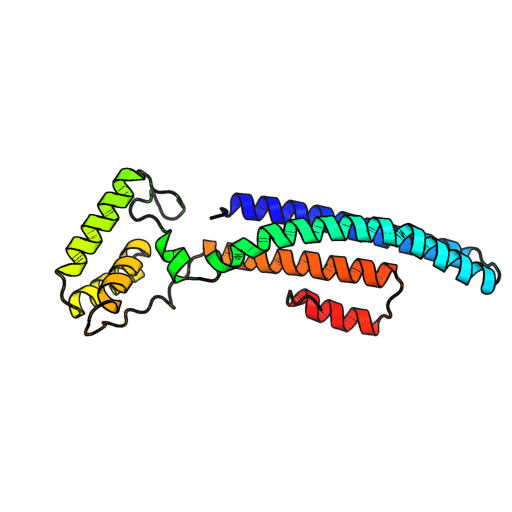RG A N 1
ATOM 737 C CA . ARG A 1 96 ? 14.310 16.051 -17.100 1.00 60.56 96 ARG A CA 1
ATOM 738 C C . ARG A 1 96 ? 14.821 15.741 -15.696 1.00 60.56 96 ARG A C 1
ATOM 740 O O . ARG A 1 96 ? 14.262 16.222 -14.716 1.00 60.56 96 ARG A O 1
ATOM 747 N N . GLY A 1 97 ? 15.890 14.955 -15.617 1.00 58.94 97 GLY A N 1
ATOM 748 C CA . GLY A 1 97 ? 16.568 14.644 -14.358 1.00 58.94 97 GLY A CA 1
ATOM 749 C C . GLY A 1 97 ? 15.983 13.444 -13.599 1.00 58.94 97 GLY A C 1
ATOM 750 O O . GLY A 1 97 ? 14.996 12.849 -14.035 1.00 58.94 97 GLY A O 1
ATOM 751 N N . PRO A 1 98 ? 16.628 13.052 -12.487 1.00 57.75 98 PRO A N 1
ATOM 752 C CA . PRO A 1 98 ? 16.330 11.810 -11.773 1.00 57.75 98 PRO A CA 1
ATOM 753 C C . PRO A 1 98 ? 14.962 11.803 -11.072 1.00 57.75 98 PRO A C 1
ATOM 755 O O . PRO A 1 98 ? 14.373 10.731 -10.968 1.00 57.75 98 PRO A O 1
ATOM 758 N N . ASP A 1 99 ? 14.441 12.971 -10.677 1.00 56.28 99 ASP A N 1
ATOM 759 C CA . ASP A 1 99 ? 13.245 13.102 -9.823 1.00 56.28 99 ASP A CA 1
ATOM 760 C C . ASP A 1 99 ? 11.942 13.410 -10.593 1.00 56.28 99 ASP A C 1
ATOM 762 O O . ASP A 1 99 ? 10.901 13.669 -9.989 1.00 56.28 99 ASP A O 1
ATOM 766 N N . ASN A 1 100 ? 11.978 13.446 -11.932 1.00 62.91 100 ASN A N 1
ATOM 767 C CA . ASN A 1 100 ? 10.806 13.793 -12.738 1.00 62.91 100 ASN A CA 1
ATOM 768 C C . ASN A 1 100 ? 10.079 12.542 -13.256 1.00 62.91 100 ASN A C 1
ATOM 770 O O . ASN A 1 100 ? 10.596 11.799 -14.092 1.00 62.91 100 ASN A O 1
ATOM 774 N N . ILE A 1 101 ? 8.852 12.358 -12.772 1.00 60.53 101 ILE A N 1
ATOM 775 C CA . ILE A 1 101 ? 7.974 11.207 -13.039 1.00 60.53 101 ILE A CA 1
ATOM 776 C C . ILE A 1 101 ? 7.139 11.318 -14.309 1.00 60.53 101 ILE A C 1
ATOM 778 O O . ILE A 1 101 ? 6.514 10.346 -14.724 1.00 60.53 101 ILE A O 1
ATOM 782 N N . SER A 1 102 ? 7.091 12.497 -14.925 1.00 70.38 102 SER A N 1
ATOM 783 C CA . SER A 1 102 ? 6.316 12.730 -16.143 1.00 70.38 102 SER A CA 1
ATOM 784 C C . SER A 1 102 ? 7.236 12.977 -17.337 1.00 70.38 102 SER A C 1
ATOM 786 O O . SER A 1 102 ? 8.287 13.606 -17.181 1.00 70.38 102 SER A O 1
ATOM 788 N N . PRO A 1 103 ? 6.865 12.506 -18.542 1.00 75.62 103 PRO A N 1
ATOM 789 C CA . PRO A 1 103 ? 7.643 12.789 -19.738 1.00 75.62 103 PRO A CA 1
ATOM 790 C C . PRO A 1 103 ? 7.660 14.295 -20.009 1.00 75.62 103 PRO A C 1
ATOM 792 O O . PRO A 1 103 ? 6.629 14.960 -19.922 1.00 75.62 103 PRO A O 1
ATOM 795 N N . GLU A 1 104 ? 8.821 14.826 -20.394 1.00 74.50 104 GLU A N 1
ATOM 796 C CA . GLU A 1 104 ? 8.958 16.224 -20.820 1.00 74.50 104 GLU A CA 1
ATOM 797 C C . GLU A 1 104 ? 8.048 16.561 -22.012 1.00 74.50 104 GLU A C 1
ATOM 799 O O . GLU A 1 104 ? 7.502 17.659 -22.102 1.00 74.50 104 GLU A O 1
ATOM 804 N N . ASN A 1 105 ? 7.867 15.602 -22.921 1.00 79.50 105 ASN A N 1
ATOM 805 C CA . ASN A 1 105 ? 7.008 15.723 -24.087 1.00 79.50 105 ASN A CA 1
ATOM 806 C C . ASN A 1 105 ? 6.293 14.381 -24.327 1.00 79.50 105 ASN A C 1
ATOM 808 O O . ASN A 1 105 ? 6.930 13.458 -24.830 1.00 79.50 105 ASN A O 1
ATOM 812 N N . PRO A 1 106 ? 4.988 14.246 -24.026 1.00 80.56 106 PRO A N 1
ATOM 813 C CA . PRO A 1 106 ? 4.258 12.982 -24.187 1.00 80.56 106 PRO A CA 1
ATOM 814 C C . PRO A 1 106 ? 4.280 12.412 -25.616 1.00 80.56 106 PRO A C 1
ATOM 816 O O . PRO A 1 106 ? 4.369 11.197 -25.813 1.00 80.56 106 PRO A O 1
ATOM 819 N N . VAL A 1 107 ? 4.231 13.287 -26.627 1.00 81.69 107 VAL A N 1
ATOM 820 C CA . VAL A 1 107 ? 4.335 12.882 -28.039 1.00 81.69 107 VAL A CA 1
ATOM 821 C C . VAL A 1 107 ? 5.766 12.430 -28.344 1.00 81.69 107 VAL A C 1
ATOM 823 O O . VAL A 1 107 ? 5.972 11.383 -28.958 1.00 81.69 107 VAL A O 1
ATOM 826 N N . GLY A 1 108 ? 6.755 13.178 -27.848 1.00 85.06 108 GLY A N 1
ATOM 827 C CA . GLY A 1 108 ? 8.175 12.843 -27.963 1.00 85.06 108 GLY A CA 1
ATOM 828 C C . GLY A 1 108 ? 8.549 11.525 -27.279 1.00 85.06 108 GLY A C 1
ATOM 829 O O . GLY A 1 108 ? 9.316 10.753 -27.841 1.00 85.06 108 GLY A O 1
ATOM 830 N N . GLU A 1 109 ? 7.957 11.220 -26.126 1.00 90.00 109 GLU A N 1
ATOM 831 C CA . GLU A 1 109 ? 8.152 9.971 -25.382 1.00 90.00 109 GLU A CA 1
ATOM 832 C C . GLU A 1 109 ? 7.704 8.758 -26.203 1.00 90.00 109 GLU A C 1
ATOM 834 O O . GLU A 1 109 ? 8.442 7.783 -26.342 1.00 90.00 109 GLU A O 1
ATOM 839 N N . SER A 1 110 ? 6.519 8.835 -26.814 1.00 88.19 110 SER A N 1
ATOM 840 C CA . SER A 1 110 ? 5.992 7.752 -27.655 1.00 88.19 110 SER A CA 1
ATOM 841 C C . SER A 1 110 ? 6.900 7.484 -28.860 1.00 88.19 110 SER A C 1
ATOM 843 O O . SER A 1 110 ? 7.196 6.330 -29.191 1.00 88.19 110 SER A O 1
ATOM 845 N N . MET A 1 111 ? 7.395 8.553 -29.493 1.00 91.44 111 MET A N 1
ATOM 846 C CA . MET A 1 111 ? 8.359 8.449 -30.589 1.00 91.44 111 MET A CA 1
ATOM 847 C C . MET A 1 111 ? 9.703 7.886 -30.117 1.00 91.44 111 MET A C 1
ATOM 849 O O . MET A 1 111 ? 10.247 7.008 -30.782 1.00 91.44 111 MET A O 1
ATOM 853 N N . ALA A 1 112 ? 10.215 8.332 -28.968 1.00 91.12 112 ALA A N 1
ATOM 854 C CA . ALA A 1 112 ? 11.475 7.860 -28.397 1.00 91.12 112 ALA A CA 1
ATOM 855 C C . ALA A 1 112 ? 11.428 6.360 -28.075 1.00 91.12 112 ALA A C 1
ATOM 857 O O . ALA A 1 112 ? 12.349 5.626 -28.435 1.00 91.12 112 ALA A O 1
ATOM 858 N N . ARG A 1 113 ? 10.329 5.881 -27.478 1.00 93.19 113 ARG A N 1
ATOM 859 C CA . ARG A 1 113 ? 10.114 4.450 -27.204 1.00 93.19 113 ARG A CA 1
ATOM 860 C C . ARG A 1 113 ? 10.074 3.626 -28.480 1.00 93.19 113 ARG A C 1
ATOM 862 O O . ARG A 1 113 ? 10.740 2.598 -28.570 1.00 93.19 113 ARG A O 1
ATOM 869 N N . THR A 1 114 ? 9.323 4.097 -29.474 1.00 93.25 114 THR A N 1
ATOM 870 C CA . THR A 1 114 ? 9.201 3.417 -30.770 1.00 93.25 114 THR A CA 1
ATOM 871 C C . THR A 1 114 ? 10.547 3.356 -31.488 1.00 93.25 114 THR A C 1
ATOM 873 O O . THR A 1 114 ? 10.926 2.303 -31.995 1.00 93.25 114 THR A O 1
ATOM 876 N N . ALA A 1 115 ? 11.293 4.463 -31.499 1.00 94.19 115 ALA A N 1
ATOM 877 C CA . ALA A 1 115 ? 12.615 4.533 -32.109 1.00 94.19 115 ALA A CA 1
ATOM 878 C C . ALA A 1 115 ? 13.603 3.577 -31.427 1.00 94.19 115 ALA A C 1
ATOM 880 O O . ALA A 1 115 ? 14.300 2.835 -32.118 1.00 94.19 115 ALA A O 1
ATOM 881 N N . LEU A 1 116 ? 13.614 3.536 -30.091 1.00 96.00 116 LEU A N 1
ATOM 882 C CA . LEU A 1 116 ? 14.505 2.654 -29.345 1.00 96.00 116 LEU A CA 1
ATOM 883 C C . LEU A 1 116 ? 14.164 1.174 -29.543 1.00 96.00 116 LEU A C 1
ATOM 885 O O . LEU A 1 116 ? 15.068 0.372 -29.749 1.00 96.00 116 LEU A O 1
ATOM 889 N N . LEU A 1 117 ? 12.881 0.799 -29.532 1.00 95.62 117 LEU A N 1
ATOM 890 C CA . LEU A 1 117 ? 12.467 -0.579 -29.826 1.00 95.62 117 LEU A CA 1
ATOM 891 C C . LEU A 1 117 ? 12.815 -0.979 -31.265 1.00 95.62 117 LEU A C 1
ATOM 893 O O . LEU A 1 117 ? 13.300 -2.084 -31.500 1.00 95.62 117 LEU A O 1
ATOM 897 N N . ALA A 1 118 ? 12.637 -0.072 -32.230 1.00 95.81 118 ALA A N 1
ATOM 898 C CA . ALA A 1 118 ? 13.048 -0.312 -33.610 1.00 95.81 118 ALA A CA 1
ATOM 899 C C . ALA A 1 118 ? 14.567 -0.519 -33.723 1.00 95.81 118 ALA A C 1
ATOM 901 O O . ALA A 1 118 ? 15.011 -1.389 -34.473 1.00 95.81 118 ALA A O 1
ATOM 902 N N . GLU A 1 119 ? 15.367 0.232 -32.965 1.00 95.69 119 GLU A N 1
ATOM 903 C CA . GLU A 1 119 ? 16.813 0.025 -32.882 1.00 95.69 119 GLU A CA 1
ATOM 904 C C . GLU A 1 119 ? 17.152 -1.323 -32.228 1.00 95.69 119 GLU A C 1
ATOM 906 O O . GLU A 1 119 ? 17.888 -2.121 -32.810 1.00 95.69 119 GLU A O 1
ATOM 911 N N . ALA A 1 120 ? 16.553 -1.619 -31.072 1.00 96.00 120 ALA A N 1
ATOM 912 C CA . ALA A 1 120 ? 16.746 -2.853 -30.316 1.00 96.00 120 ALA A CA 1
ATOM 913 C C . ALA A 1 120 ? 16.403 -4.103 -31.147 1.00 96.00 120 ALA A C 1
ATOM 915 O O . ALA A 1 120 ? 17.151 -5.083 -31.124 1.00 96.00 120 ALA A O 1
ATOM 916 N N . SER A 1 121 ? 15.348 -4.047 -31.968 1.00 95.62 121 SER A N 1
ATOM 917 C CA . SER A 1 121 ? 14.942 -5.147 -32.858 1.00 95.6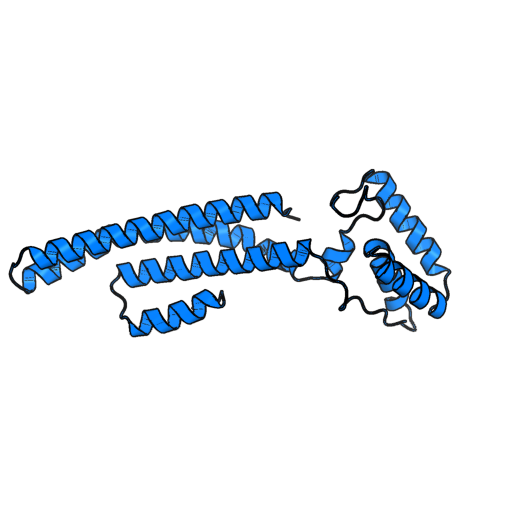2 121 SER A CA 1
ATOM 918 C C . SER A 1 121 ? 16.028 -5.561 -33.862 1.00 95.62 121 SER A C 1
ATOM 920 O O . SER A 1 121 ? 16.087 -6.713 -34.288 1.00 95.62 121 SER A O 1
ATOM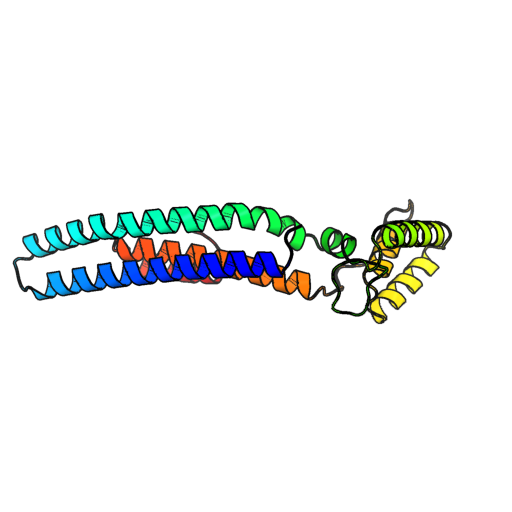 922 N N . ARG A 1 122 ? 16.937 -4.639 -34.211 1.00 96.12 122 ARG A N 1
ATOM 923 C CA . ARG A 1 122 ? 18.055 -4.878 -35.139 1.00 96.12 122 ARG A CA 1
ATOM 924 C C . ARG A 1 122 ? 19.326 -5.340 -34.430 1.00 96.12 122 ARG A C 1
ATOM 926 O O . ARG A 1 122 ? 20.278 -5.753 -35.089 1.00 96.12 122 ARG A O 1
ATOM 933 N N . MET A 1 123 ? 19.371 -5.256 -33.102 1.00 96.25 123 MET A N 1
ATOM 934 C CA . MET A 1 123 ? 20.531 -5.654 -32.312 1.00 96.25 123 MET A CA 1
ATOM 935 C C . MET A 1 123 ? 20.599 -7.175 -32.149 1.00 96.25 123 MET A C 1
ATOM 937 O O . MET A 1 123 ? 19.578 -7.860 -32.055 1.00 96.25 123 MET A O 1
ATOM 941 N N . SER A 1 124 ? 21.814 -7.721 -32.063 1.00 96.19 124 SER A N 1
ATOM 942 C CA . SER A 1 124 ? 22.017 -9.110 -31.637 1.00 96.19 124 SER A CA 1
ATOM 943 C C . SER A 1 124 ? 21.694 -9.272 -30.147 1.00 96.19 124 SER A C 1
ATOM 945 O O . SER A 1 124 ? 21.771 -8.309 -29.385 1.00 96.19 124 SER A O 1
ATOM 947 N N . ASN A 1 125 ? 21.382 -10.496 -29.706 1.00 95.94 125 ASN A N 1
ATOM 948 C CA . ASN A 1 125 ? 21.108 -10.773 -28.287 1.00 95.94 125 ASN A CA 1
ATOM 949 C C . ASN A 1 125 ? 22.257 -10.315 -27.375 1.00 95.94 125 ASN A C 1
ATOM 951 O O . ASN A 1 125 ? 22.018 -9.628 -26.391 1.00 95.94 125 ASN A O 1
ATOM 955 N N . HIS A 1 126 ? 23.503 -10.601 -27.757 1.00 95.94 126 HIS A N 1
ATOM 956 C CA . HIS A 1 126 ? 24.675 -10.163 -26.999 1.00 95.94 126 HIS A CA 1
ATOM 957 C C . HIS A 1 126 ? 24.763 -8.632 -26.877 1.00 95.94 126 HIS A C 1
ATOM 959 O O . HIS A 1 126 ? 25.115 -8.096 -25.830 1.00 95.94 126 HIS A O 1
ATOM 965 N N . ARG A 1 127 ? 24.410 -7.900 -27.943 1.00 96.75 127 ARG A N 1
ATOM 966 C CA . ARG A 1 127 ? 24.402 -6.434 -27.912 1.00 96.75 127 ARG A CA 1
ATOM 967 C C . ARG A 1 127 ? 23.310 -5.900 -26.982 1.00 96.75 127 ARG A C 1
ATOM 969 O O . ARG A 1 127 ? 23.573 -4.932 -26.276 1.00 96.75 127 ARG A O 1
ATOM 976 N N . LEU A 1 128 ? 22.135 -6.533 -26.954 1.00 96.81 128 LEU A N 1
ATOM 977 C CA . LEU A 1 128 ? 21.051 -6.170 -26.035 1.00 96.81 128 LEU A CA 1
ATOM 978 C C . LEU A 1 128 ? 21.452 -6.355 -24.566 1.00 96.81 128 LEU A C 1
ATOM 980 O O . LEU A 1 128 ? 21.168 -5.475 -23.763 1.00 96.81 128 LEU A O 1
ATOM 984 N N . GLU A 1 129 ? 22.150 -7.442 -24.218 1.00 96.12 129 GLU A N 1
ATOM 985 C CA . GLU A 1 129 ? 22.662 -7.666 -22.851 1.00 96.12 129 GLU A CA 1
ATOM 986 C C . GLU A 1 129 ? 23.604 -6.548 -22.413 1.00 96.12 129 GLU A C 1
ATOM 988 O O . GLU A 1 129 ? 23.440 -5.981 -21.335 1.00 96.12 129 GLU A O 1
ATOM 993 N N . LEU A 1 130 ? 24.573 -6.207 -23.269 1.00 96.62 130 LEU A N 1
ATOM 994 C CA . LEU A 1 130 ? 25.545 -5.155 -22.980 1.00 96.62 130 LEU A CA 1
ATOM 995 C C . LEU A 1 130 ? 24.865 -3.793 -22.802 1.00 96.62 130 LEU A C 1
ATOM 997 O O . LEU A 1 130 ? 25.192 -3.065 -21.870 1.00 96.62 130 LEU A O 1
ATOM 1001 N N . MET A 1 131 ? 23.899 -3.467 -23.665 1.00 96.69 131 MET A N 1
ATOM 1002 C CA . MET A 1 131 ? 23.149 -2.211 -23.577 1.00 96.69 131 MET A CA 1
ATOM 1003 C C . MET A 1 131 ? 22.248 -2.153 -22.341 1.00 96.69 131 MET A C 1
ATOM 1005 O O . MET A 1 131 ? 22.141 -1.105 -21.710 1.00 96.69 131 MET A O 1
ATOM 1009 N N . ALA A 1 132 ? 21.626 -3.270 -21.959 1.00 95.25 132 ALA A N 1
ATOM 1010 C CA . ALA A 1 132 ? 20.836 -3.346 -20.735 1.00 95.25 132 ALA A CA 1
ATOM 1011 C C . ALA A 1 132 ? 21.706 -3.172 -19.482 1.00 95.25 132 ALA A C 1
ATOM 1013 O O . ALA A 1 132 ? 21.305 -2.460 -18.562 1.00 95.25 132 ALA A O 1
ATOM 1014 N N . ALA A 1 133 ? 22.901 -3.770 -19.458 1.00 94.06 133 ALA A N 1
ATOM 1015 C CA . ALA A 1 133 ? 23.850 -3.613 -18.359 1.00 94.06 133 ALA A CA 1
ATOM 1016 C C . ALA A 1 133 ? 24.369 -2.170 -18.239 1.00 94.06 133 ALA A C 1
ATOM 1018 O O . ALA A 1 133 ? 24.444 -1.635 -17.133 1.00 94.06 133 ALA A O 1
ATOM 1019 N N . ASP A 1 134 ? 24.674 -1.521 -19.364 1.00 95.00 134 ASP A N 1
ATOM 1020 C CA . ASP A 1 134 ? 25.101 -0.117 -19.399 1.00 95.00 134 ASP A CA 1
ATOM 1021 C C . ASP A 1 134 ? 23.986 0.836 -18.935 1.00 95.00 134 ASP A C 1
ATOM 1023 O O . ASP A 1 134 ? 24.202 1.711 -18.091 1.00 95.00 134 ASP A O 1
ATOM 1027 N N . ALA A 1 135 ? 22.756 0.608 -19.406 1.00 92.38 135 ALA A N 1
ATOM 1028 C CA . ALA A 1 135 ? 21.584 1.362 -18.974 1.00 92.38 135 ALA A CA 1
ATOM 1029 C C . ALA A 1 135 ? 21.304 1.179 -17.472 1.00 92.38 135 ALA A C 1
ATOM 1031 O O . ALA A 1 135 ? 21.001 2.153 -16.782 1.00 92.38 135 ALA A O 1
ATOM 1032 N N . LEU A 1 136 ? 21.468 -0.040 -16.943 1.00 91.62 136 LEU A N 1
ATOM 1033 C CA . LEU A 1 136 ? 21.360 -0.323 -15.511 1.00 91.62 136 LEU A CA 1
ATOM 1034 C C . LEU A 1 136 ? 22.410 0.451 -14.703 1.00 91.62 136 LEU A C 1
ATOM 1036 O O . LEU A 1 136 ? 22.057 1.116 -13.731 1.00 91.62 136 LEU A O 1
ATOM 1040 N N . ALA A 1 137 ? 23.679 0.400 -15.119 1.00 90.75 137 ALA A N 1
ATOM 1041 C CA . ALA A 1 137 ? 24.775 1.109 -14.457 1.00 90.75 137 ALA A CA 1
ATOM 1042 C C . ALA A 1 137 ? 24.585 2.636 -14.475 1.00 90.75 137 ALA A C 1
ATOM 1044 O O . ALA A 1 137 ? 24.974 3.325 -13.533 1.00 90.75 137 ALA A O 1
ATOM 1045 N N . SER A 1 138 ? 23.941 3.151 -15.523 1.00 88.44 138 SER A N 1
ATOM 1046 C CA . SER A 1 138 ? 23.645 4.575 -15.708 1.00 88.44 138 SER A CA 1
ATOM 1047 C C . SER A 1 138 ? 22.345 5.033 -15.032 1.00 88.44 138 SER A C 1
ATOM 1049 O O . SER A 1 138 ? 22.016 6.219 -15.068 1.00 88.44 138 SER A O 1
ATOM 1051 N N . GLY A 1 139 ? 21.572 4.115 -14.441 1.00 87.44 139 GLY A N 1
ATOM 1052 C CA . GLY A 1 139 ? 20.263 4.412 -13.852 1.00 87.44 139 GLY A CA 1
ATOM 1053 C C . GLY A 1 139 ? 19.164 4.741 -14.874 1.00 87.44 139 GLY A C 1
ATOM 1054 O O . GLY A 1 139 ? 18.131 5.309 -14.506 1.00 87.44 139 GLY A O 1
ATOM 1055 N N . ASP A 1 140 ? 19.362 4.407 -16.153 1.00 89.19 140 ASP A N 1
ATOM 1056 C CA . ASP A 1 140 ? 18.378 4.576 -17.228 1.00 89.19 140 ASP A CA 1
ATOM 1057 C C . ASP A 1 140 ? 17.471 3.340 -17.329 1.00 89.19 140 ASP A C 1
ATOM 1059 O O . ASP A 1 140 ? 17.546 2.511 -18.242 1.00 89.19 140 ASP A O 1
ATOM 1063 N N . TYR A 1 141 ? 16.607 3.198 -16.325 1.00 90.88 141 TYR A N 1
ATOM 1064 C CA . TYR A 1 141 ? 15.745 2.027 -16.178 1.00 90.88 141 TYR A CA 1
ATOM 1065 C C . TYR A 1 141 ? 14.689 1.901 -17.281 1.00 90.88 141 TYR A C 1
ATOM 1067 O O . TYR A 1 141 ? 14.278 0.788 -17.597 1.00 90.88 141 TYR A O 1
ATOM 1075 N N . ALA A 1 142 ? 14.288 3.010 -17.910 1.00 90.88 142 ALA A N 1
ATOM 1076 C CA . ALA A 1 142 ? 13.357 2.991 -19.034 1.00 90.88 142 ALA A CA 1
ATOM 1077 C C . ALA A 1 142 ? 13.991 2.339 -20.274 1.00 90.88 142 ALA A C 1
ATOM 1079 O O . ALA A 1 142 ? 13.370 1.485 -20.912 1.00 90.88 142 ALA A O 1
ATOM 1080 N N . ARG A 1 143 ? 15.253 2.673 -20.590 1.00 93.12 143 ARG A N 1
ATOM 1081 C CA . ARG A 1 143 ? 15.996 1.994 -21.665 1.00 93.12 143 ARG A CA 1
ATOM 1082 C C . ARG A 1 143 ? 16.275 0.538 -21.332 1.00 93.12 143 ARG A C 1
ATOM 1084 O O . ARG A 1 143 ? 16.039 -0.329 -22.171 1.00 93.12 143 ARG A O 1
ATOM 1091 N N . MET A 1 144 ? 16.734 0.272 -20.109 1.00 94.44 144 MET A N 1
ATOM 1092 C CA . MET A 1 144 ? 17.001 -1.086 -19.631 1.00 94.44 144 MET A CA 1
ATOM 1093 C C . MET A 1 144 ? 15.765 -1.985 -19.785 1.00 94.44 144 MET A C 1
ATOM 1095 O O . MET A 1 144 ? 15.866 -3.079 -20.344 1.00 94.44 144 MET A O 1
ATOM 1099 N N . TYR A 1 145 ? 14.589 -1.491 -19.384 1.00 95.19 145 TYR A N 1
ATOM 1100 C CA . TYR A 1 145 ? 13.319 -2.198 -19.534 1.00 95.19 145 TYR A CA 1
ATOM 1101 C C . TYR A 1 145 ? 12.980 -2.501 -20.999 1.00 95.19 145 TYR A C 1
ATOM 1103 O O . TYR A 1 145 ? 12.599 -3.624 -21.316 1.00 95.19 145 TYR A O 1
ATOM 1111 N N . LEU A 1 146 ? 13.168 -1.550 -21.920 1.00 96.00 146 LEU A N 1
ATOM 1112 C CA . LEU A 1 146 ? 12.880 -1.782 -23.341 1.00 96.00 146 LEU A CA 1
ATOM 1113 C C . LEU A 1 146 ? 13.841 -2.791 -23.985 1.00 96.00 146 LEU A C 1
ATOM 1115 O O . LEU A 1 146 ? 13.409 -3.598 -24.809 1.00 96.00 146 LEU A O 1
ATOM 1119 N N . PHE A 1 147 ? 15.115 -2.808 -23.581 1.00 96.50 147 PHE A N 1
ATOM 1120 C CA . PHE A 1 147 ? 16.052 -3.852 -24.007 1.00 96.50 147 PHE A CA 1
ATOM 1121 C C . PHE A 1 147 ? 15.683 -5.225 -23.442 1.00 96.50 147 PHE A C 1
ATOM 1123 O O . PHE A 1 147 ? 15.763 -6.217 -24.169 1.00 96.50 147 PHE A O 1
ATOM 1130 N N . SER A 1 148 ? 15.245 -5.281 -22.180 1.00 96.06 148 SER A N 1
ATOM 1131 C CA . SER A 1 148 ? 14.706 -6.496 -21.564 1.00 96.06 148 SER A CA 1
ATOM 1132 C C . SER A 1 148 ? 13.486 -7.011 -22.328 1.00 96.06 148 SER A C 1
ATOM 1134 O O . SER A 1 148 ? 13.464 -8.175 -22.726 1.00 96.06 148 SER A O 1
ATOM 1136 N N . LEU A 1 149 ? 12.516 -6.139 -22.611 1.00 95.38 149 LEU A N 1
ATOM 1137 C CA . LEU A 1 149 ? 11.286 -6.476 -23.324 1.00 95.38 149 LEU A CA 1
ATOM 1138 C C . LEU A 1 149 ? 11.581 -7.082 -24.702 1.00 95.38 149 LEU A C 1
ATOM 1140 O O . LEU A 1 149 ? 11.112 -8.176 -25.017 1.00 95.38 149 LEU A O 1
ATOM 1144 N N . GLU A 1 150 ? 12.407 -6.404 -25.499 1.00 96.50 150 GLU A N 1
ATOM 1145 C CA . GLU A 1 150 ? 12.814 -6.895 -26.815 1.00 96.50 150 GLU A CA 1
ATOM 1146 C C . GLU A 1 150 ? 13.587 -8.217 -26.693 1.00 96.50 150 GLU A C 1
ATOM 1148 O O . GLU A 1 150 ? 13.195 -9.219 -27.289 1.00 96.50 150 GLU A O 1
ATOM 1153 N N . GLY A 1 151 ? 14.643 -8.269 -25.876 1.00 95.12 151 GLY A N 1
ATOM 1154 C CA . GLY A 1 151 ? 15.500 -9.451 -25.746 1.00 95.12 151 GLY A CA 1
ATOM 1155 C C . GLY A 1 151 ? 14.777 -10.689 -25.210 1.00 95.12 151 GLY A C 1
ATOM 1156 O O . GLY A 1 151 ? 15.056 -11.810 -25.643 1.00 95.12 151 GLY A O 1
ATOM 1157 N N . ASN A 1 152 ? 13.827 -10.506 -24.295 1.00 95.12 152 ASN A N 1
ATOM 1158 C CA . ASN A 1 152 ? 13.092 -11.601 -23.665 1.00 95.12 152 ASN A CA 1
ATOM 1159 C C . ASN A 1 152 ? 11.902 -12.088 -24.506 1.00 95.12 152 ASN A C 1
ATOM 1161 O O . ASN A 1 152 ? 11.470 -13.224 -24.324 1.00 95.12 152 ASN A O 1
ATOM 1165 N N . SER A 1 153 ? 11.411 -11.280 -25.453 1.00 94.00 153 SER A N 1
ATOM 1166 C CA . SER A 1 153 ? 10.321 -11.660 -26.369 1.00 94.00 153 SER A CA 1
ATOM 1167 C C . SER A 1 153 ? 10.763 -12.531 -27.557 1.00 94.00 153 SER A C 1
ATOM 1169 O O . SER A 1 153 ? 9.930 -13.106 -28.260 1.00 94.00 153 SER A O 1
ATOM 1171 N N . ARG A 1 154 ? 12.074 -12.647 -27.800 1.00 93.81 154 ARG A N 1
ATOM 1172 C CA . ARG A 1 154 ? 12.637 -13.379 -28.944 1.00 93.81 154 ARG A CA 1
ATOM 1173 C C . ARG A 1 154 ? 12.455 -14.889 -28.830 1.00 93.81 154 ARG A C 1
ATOM 1175 O O . ARG A 1 154 ? 12.450 -15.452 -27.742 1.00 93.81 154 ARG A O 1
ATOM 1182 N N . GLN A 1 155 ? 12.457 -15.573 -29.981 1.00 92.50 155 GLN A N 1
ATOM 1183 C CA . GLN A 1 155 ? 12.387 -17.043 -30.047 1.00 92.50 155 GLN A CA 1
ATOM 1184 C C . GLN A 1 155 ? 13.504 -17.730 -29.245 1.00 92.50 155 GLN A C 1
ATOM 1186 O O . GLN A 1 155 ? 13.279 -18.776 -28.639 1.00 92.50 155 GLN A O 1
ATOM 1191 N N . LYS A 1 156 ? 14.707 -17.140 -29.233 1.00 91.88 156 LYS A N 1
ATOM 1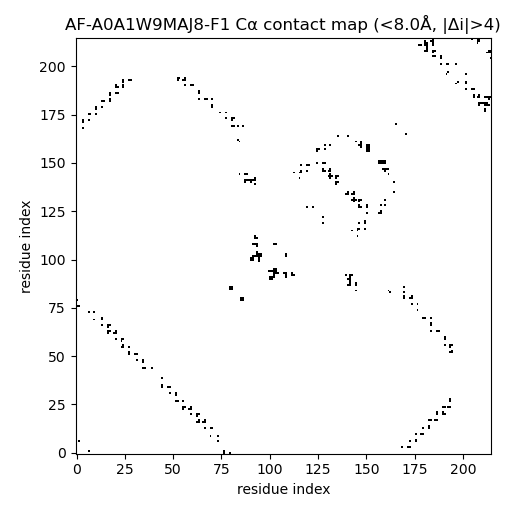192 C CA . LYS A 1 156 ? 15.786 -17.495 -28.307 1.00 91.88 156 LYS A CA 1
ATOM 1193 C C . LYS A 1 156 ? 15.974 -16.327 -27.330 1.00 91.88 156 LYS A C 1
ATOM 1195 O O . LYS A 1 156 ? 16.697 -15.390 -27.681 1.00 91.88 156 LYS A O 1
ATOM 1200 N N . PRO A 1 157 ? 15.320 -16.358 -26.155 1.00 91.50 157 PRO A N 1
ATOM 1201 C CA . PRO A 1 157 ? 15.347 -15.254 -25.209 1.00 91.50 157 PRO A CA 1
ATOM 1202 C C . PRO A 1 157 ? 16.736 -15.025 -24.634 1.00 91.50 157 PRO A C 1
ATOM 1204 O O . PRO A 1 157 ? 17.494 -15.971 -24.403 1.00 91.50 157 PRO A O 1
ATOM 1207 N N . THR A 1 158 ? 17.020 -13.765 -24.345 1.00 88.56 158 THR A N 1
ATOM 1208 C CA . THR A 1 158 ? 18.282 -13.328 -23.751 1.00 88.56 158 THR A CA 1
ATOM 1209 C C . THR A 1 158 ? 18.281 -13.397 -22.216 1.00 88.56 158 THR A C 1
ATOM 1211 O O . THR A 1 158 ? 19.337 -13.489 -21.605 1.00 88.56 158 THR A O 1
ATOM 1214 N N . LYS A 1 159 ? 17.095 -13.433 -21.586 1.00 90.94 159 LYS A N 1
ATOM 1215 C CA . LYS A 1 159 ? 16.889 -13.468 -20.122 1.00 90.94 159 LYS A CA 1
ATOM 1216 C C . LYS A 1 159 ? 17.562 -12.303 -19.389 1.00 90.94 159 LYS A C 1
ATOM 1218 O O . LYS A 1 159 ? 18.217 -12.496 -18.368 1.00 90.94 159 LYS A O 1
ATOM 1223 N N . ILE A 1 160 ? 17.389 -11.096 -19.914 1.00 93.00 160 ILE A N 1
ATOM 1224 C CA . ILE A 1 160 ? 17.838 -9.874 -19.241 1.00 93.00 160 ILE A CA 1
ATOM 1225 C C . ILE A 1 160 ? 17.001 -9.709 -17.966 1.00 93.00 160 ILE A C 1
ATOM 1227 O O . ILE A 1 160 ? 15.773 -9.661 -18.045 1.00 93.00 160 ILE A O 1
ATOM 1231 N N . ASP A 1 161 ? 17.668 -9.660 -16.812 1.00 91.06 161 ASP A N 1
ATOM 1232 C CA . ASP A 1 161 ? 17.031 -9.619 -15.493 1.00 91.06 161 ASP A CA 1
ATOM 1233 C C . ASP A 1 161 ? 16.790 -8.180 -15.012 1.00 91.06 161 ASP A C 1
ATOM 1235 O O . ASP A 1 161 ? 17.712 -7.368 -14.929 1.00 91.06 161 ASP A O 1
ATOM 1239 N N . THR A 1 162 ? 15.541 -7.879 -14.667 1.00 89.88 162 THR A N 1
ATOM 1240 C CA . THR A 1 162 ? 15.065 -6.602 -14.108 1.00 89.88 162 THR A CA 1
ATOM 1241 C C . THR A 1 162 ? 14.908 -6.655 -12.584 1.00 89.88 162 THR A C 1
ATOM 1243 O O . THR A 1 162 ? 14.663 -5.628 -11.944 1.00 89.88 162 THR A O 1
ATOM 1246 N N . SER A 1 163 ? 15.059 -7.831 -11.963 1.00 85.62 163 SER A N 1
ATOM 1247 C CA . SER A 1 163 ? 14.765 -8.050 -10.544 1.00 85.62 163 SER A CA 1
ATOM 1248 C C . SER A 1 163 ? 15.634 -7.196 -9.618 1.00 85.62 163 SER A C 1
ATOM 1250 O O . SER A 1 163 ? 15.134 -6.695 -8.607 1.00 85.62 163 SER A O 1
ATOM 1252 N N . GLY A 1 164 ? 16.888 -6.947 -10.007 1.00 82.81 164 GLY A N 1
ATOM 1253 C CA . GLY A 1 164 ? 17.842 -6.102 -9.288 1.00 82.81 164 GLY A CA 1
ATOM 1254 C C . GLY A 1 164 ? 17.576 -4.595 -9.384 1.00 82.81 164 GLY A C 1
ATOM 1255 O O . GLY A 1 164 ? 18.218 -3.828 -8.669 1.00 82.81 164 GLY A O 1
ATOM 1256 N N . VAL A 1 165 ? 16.636 -4.147 -10.227 1.00 87.81 165 VAL A N 1
ATOM 1257 C CA . VAL A 1 165 ? 16.306 -2.720 -10.341 1.00 87.81 165 VAL A CA 1
ATOM 1258 C C . VAL A 1 165 ? 15.557 -2.259 -9.094 1.00 87.81 165 VAL A C 1
ATOM 1260 O O . VAL A 1 165 ? 14.526 -2.828 -8.716 1.00 87.81 165 VAL A O 1
ATOM 1263 N N . VAL A 1 166 ? 16.071 -1.203 -8.466 1.00 85.69 166 VAL A N 1
ATOM 1264 C CA . VAL A 1 166 ? 15.439 -0.539 -7.324 1.00 85.69 166 VAL A CA 1
ATOM 1265 C C . VAL A 1 166 ? 14.755 0.725 -7.820 1.00 85.69 166 VAL A C 1
ATOM 1267 O O . VAL A 1 166 ? 15.414 1.649 -8.295 1.00 85.69 166 VAL A O 1
ATOM 1270 N N . LEU A 1 167 ? 13.430 0.765 -7.685 1.00 87.06 167 LEU A N 1
ATOM 1271 C CA . LEU A 1 167 ? 12.608 1.932 -7.983 1.00 87.06 167 LEU A CA 1
ATOM 1272 C C . LEU A 1 167 ? 12.200 2.598 -6.660 1.00 87.06 167 LEU A C 1
ATOM 1274 O O . LEU A 1 167 ? 11.318 2.074 -5.972 1.00 87.06 167 LEU A O 1
ATOM 1278 N N . PRO A 1 168 ? 12.820 3.731 -6.271 1.00 85.62 168 PRO A N 1
ATOM 1279 C CA . PRO A 1 168 ? 12.543 4.378 -4.986 1.00 85.62 168 PRO A CA 1
ATOM 1280 C C . PRO A 1 168 ? 11.064 4.717 -4.791 1.00 85.62 168 PRO A C 1
ATOM 1282 O O . PRO A 1 168 ? 10.519 4.542 -3.705 1.00 85.62 168 PRO A O 1
ATOM 1285 N N . GLU A 1 169 ? 10.393 5.138 -5.859 1.00 83.06 169 GLU A N 1
ATOM 1286 C CA . GLU A 1 169 ? 8.975 5.494 -5.831 1.00 83.06 169 GLU A CA 1
ATOM 1287 C C . GLU A 1 169 ? 8.066 4.289 -5.639 1.00 83.06 169 GLU A C 1
ATOM 1289 O O . GLU A 1 169 ? 7.117 4.355 -4.862 1.00 83.06 169 GLU A O 1
ATOM 1294 N N . GLN A 1 170 ? 8.395 3.168 -6.284 1.00 88.44 170 GLN A N 1
ATOM 1295 C CA . GLN A 1 170 ? 7.691 1.909 -6.075 1.00 88.44 170 GLN A CA 1
ATOM 1296 C C . GLN A 1 170 ? 7.802 1.482 -4.613 1.00 88.44 170 GLN A C 1
ATOM 1298 O O . GLN A 1 170 ? 6.799 1.170 -3.976 1.00 88.44 170 GLN A O 1
ATOM 1303 N N . GLN A 1 171 ? 9.011 1.537 -4.049 1.00 89.88 171 GLN A N 1
ATOM 1304 C CA . GLN A 1 171 ? 9.228 1.197 -2.647 1.00 89.88 171 GLN A CA 1
ATOM 1305 C C . GLN A 1 171 ? 8.478 2.149 -1.706 1.00 89.88 171 GLN A C 1
ATOM 1307 O O . GLN A 1 171 ? 7.862 1.699 -0.739 1.00 89.88 171 GLN A O 1
ATOM 1312 N N . ALA A 1 172 ? 8.497 3.455 -1.986 1.00 87.75 172 ALA A N 1
ATOM 1313 C CA . ALA A 1 172 ? 7.760 4.448 -1.212 1.00 87.75 172 ALA A CA 1
ATOM 1314 C C . ALA A 1 172 ? 6.248 4.179 -1.246 1.00 87.75 172 ALA A C 1
ATOM 1316 O O . ALA A 1 172 ? 5.609 4.175 -0.192 1.00 87.75 172 ALA A O 1
ATOM 1317 N N . ALA A 1 173 ? 5.692 3.877 -2.423 1.00 88.50 173 ALA A N 1
ATOM 1318 C CA . ALA A 1 173 ? 4.290 3.514 -2.585 1.00 88.50 173 ALA A CA 1
ATOM 1319 C C . ALA A 1 173 ? 3.938 2.230 -1.812 1.00 88.50 173 ALA A C 1
ATOM 1321 O O . ALA A 1 173 ? 2.966 2.211 -1.062 1.00 88.50 173 ALA A O 1
ATOM 1322 N N . LEU A 1 174 ? 4.743 1.167 -1.912 1.00 90.38 174 LEU A N 1
ATOM 1323 C CA . LEU A 1 174 ? 4.511 -0.095 -1.190 1.00 90.38 174 LEU A CA 1
ATOM 1324 C C . LEU A 1 174 ? 4.580 0.070 0.338 1.00 90.38 174 LEU A C 1
ATOM 1326 O O . LEU A 1 174 ? 3.780 -0.519 1.077 1.00 90.38 174 LEU A O 1
ATOM 1330 N N . ASN A 1 175 ? 5.488 0.917 0.827 1.00 90.31 175 ASN A N 1
ATOM 1331 C CA . ASN A 1 175 ? 5.553 1.282 2.243 1.00 90.31 175 ASN A CA 1
ATOM 1332 C C . ASN A 1 175 ? 4.277 2.018 2.681 1.00 90.31 175 ASN A C 1
ATOM 1334 O O . ASN A 1 175 ? 3.708 1.713 3.728 1.00 90.31 175 ASN A O 1
ATOM 1338 N N . MET A 1 176 ? 3.798 2.935 1.843 1.00 89.56 176 MET A N 1
ATOM 1339 C CA . MET A 1 176 ? 2.539 3.656 2.012 1.00 89.56 176 MET A CA 1
ATOM 1340 C C . MET A 1 176 ? 1.321 2.705 2.056 1.00 89.56 176 MET A C 1
ATOM 1342 O O . MET A 1 176 ? 0.489 2.823 2.957 1.00 89.56 176 MET A O 1
ATOM 1346 N N . PHE A 1 177 ? 1.239 1.696 1.176 1.00 90.06 177 PHE A N 1
ATOM 1347 C CA . PHE A 1 177 ? 0.191 0.660 1.238 1.00 90.06 177 PHE A CA 1
ATOM 1348 C C . PHE A 1 177 ? 0.231 -0.140 2.542 1.00 90.06 177 PHE A C 1
ATOM 1350 O O . PHE A 1 177 ? -0.801 -0.408 3.161 1.00 90.06 177 PHE A O 1
ATOM 1357 N N . THR A 1 178 ? 1.434 -0.475 3.002 1.00 89.88 178 THR A N 1
ATOM 1358 C CA . THR A 1 178 ? 1.627 -1.183 4.271 1.00 89.88 178 THR A CA 1
ATOM 1359 C C . THR A 1 178 ? 1.180 -0.335 5.463 1.00 89.88 178 THR A C 1
ATOM 1361 O O . THR A 1 178 ? 0.515 -0.838 6.369 1.00 89.88 178 THR A O 1
ATOM 1364 N N . GLU A 1 179 ? 1.482 0.962 5.457 1.00 88.38 179 GLU A N 1
ATOM 1365 C CA . GLU A 1 179 ? 1.031 1.898 6.488 1.00 88.38 179 GLU A CA 1
ATOM 1366 C C . GLU A 1 179 ? -0.499 2.057 6.515 1.00 88.38 179 GLU A C 1
ATOM 1368 O O . GLU A 1 179 ? -1.109 2.098 7.589 1.00 88.38 179 GLU A O 1
ATOM 1373 N N . ALA A 1 180 ? -1.134 2.085 5.343 1.00 88.31 180 ALA A N 1
ATOM 1374 C CA . ALA A 1 180 ? -2.587 2.113 5.227 1.00 88.31 180 ALA A CA 1
ATOM 1375 C C . ALA A 1 180 ? -3.227 0.862 5.855 1.00 88.31 180 ALA A C 1
ATOM 1377 O O . ALA A 1 180 ? -4.138 0.989 6.677 1.00 88.31 180 ALA A O 1
ATOM 1378 N N . ARG A 1 181 ? -2.704 -0.337 5.550 1.00 89.81 181 ARG A N 1
ATOM 1379 C CA . ARG A 1 181 ? -3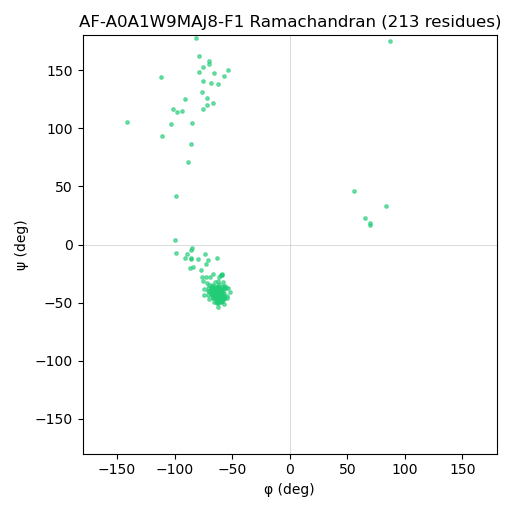.162 -1.599 6.163 1.00 89.81 181 ARG A CA 1
ATOM 1380 C C . ARG A 1 181 ? -3.014 -1.596 7.679 1.00 89.81 181 ARG A C 1
ATOM 1382 O O . ARG A 1 181 ? -3.942 -1.989 8.383 1.00 89.81 181 ARG A O 1
ATOM 1389 N N . ARG A 1 182 ? -1.874 -1.118 8.188 1.00 89.50 182 ARG A N 1
ATOM 1390 C CA . ARG A 1 182 ? -1.635 -0.973 9.634 1.00 89.50 182 ARG A CA 1
ATOM 1391 C C . ARG A 1 182 ? -2.670 -0.063 10.281 1.00 89.50 182 ARG A C 1
ATOM 1393 O O . ARG A 1 182 ? -3.213 -0.413 11.321 1.00 89.50 182 ARG A O 1
ATOM 1400 N N . SER A 1 183 ? -2.975 1.069 9.650 1.00 89.19 183 SER A N 1
ATOM 1401 C CA . SER A 1 183 ? -3.955 2.034 10.161 1.00 89.19 183 SER A CA 1
ATOM 1402 C C . SER A 1 183 ? -5.357 1.421 10.265 1.00 89.19 183 SER A C 1
ATOM 1404 O O . SER A 1 183 ? -6.017 1.575 11.289 1.00 89.19 183 SER A O 1
ATOM 1406 N N . VAL A 1 184 ? -5.792 0.666 9.249 1.00 88.88 184 VAL A N 1
ATOM 1407 C CA . VAL A 1 184 ? -7.069 -0.070 9.285 1.00 88.88 184 VAL A CA 1
ATOM 1408 C C . VAL A 1 184 ? -7.058 -1.131 10.382 1.00 88.88 184 VAL A C 1
ATOM 1410 O O . VAL A 1 184 ? -7.985 -1.195 11.184 1.00 88.88 184 VAL A O 1
ATOM 1413 N N . ALA A 1 185 ? -6.007 -1.948 10.450 1.00 89.00 185 ALA A N 1
ATOM 1414 C CA . ALA A 1 185 ? -5.920 -3.029 11.423 1.00 89.00 185 ALA A CA 1
ATOM 1415 C C . ALA A 1 185 ? -5.915 -2.506 12.873 1.00 89.00 185 ALA A C 1
ATOM 1417 O O . ALA A 1 185 ? -6.625 -3.045 13.722 1.00 89.00 185 ALA A O 1
ATOM 1418 N N . HIS A 1 186 ? -5.194 -1.415 13.152 1.00 89.62 186 HIS A N 1
ATOM 1419 C CA . HIS A 1 186 ? -5.211 -0.754 14.462 1.00 89.62 186 HIS A CA 1
ATOM 1420 C C . HIS A 1 186 ? -6.573 -0.135 14.793 1.00 89.62 186 HIS A C 1
ATOM 1422 O O . HIS A 1 186 ? -7.043 -0.278 15.918 1.00 89.62 186 HIS A O 1
ATOM 1428 N N . ALA A 1 187 ? -7.267 0.458 13.820 1.00 89.31 187 ALA A N 1
ATOM 1429 C CA . ALA A 1 187 ? -8.623 0.967 14.024 1.00 89.31 187 ALA A CA 1
ATOM 1430 C C . ALA A 1 187 ? -9.639 -0.147 14.358 1.00 89.31 187 ALA A C 1
ATOM 1432 O O . ALA A 1 187 ? -10.505 0.037 15.215 1.00 89.31 187 ALA A O 1
ATOM 1433 N N . VAL A 1 188 ? -9.510 -1.328 13.740 1.00 89.44 188 VAL A N 1
ATOM 1434 C CA . VAL A 1 188 ? -10.318 -2.514 14.087 1.00 89.44 188 VAL A CA 1
ATOM 1435 C C . VAL A 1 188 ? -10.026 -2.978 15.518 1.00 89.44 188 VAL A C 1
ATOM 1437 O O . VAL A 1 188 ? -10.943 -3.340 16.255 1.00 89.44 188 VAL A O 1
ATOM 1440 N N . ILE A 1 189 ? -8.759 -2.959 15.939 1.00 90.38 189 ILE A N 1
ATOM 1441 C CA . ILE A 1 189 ? -8.366 -3.296 17.316 1.00 90.38 189 ILE A CA 1
ATOM 1442 C C . ILE A 1 189 ? -8.961 -2.298 18.306 1.00 90.38 189 ILE A C 1
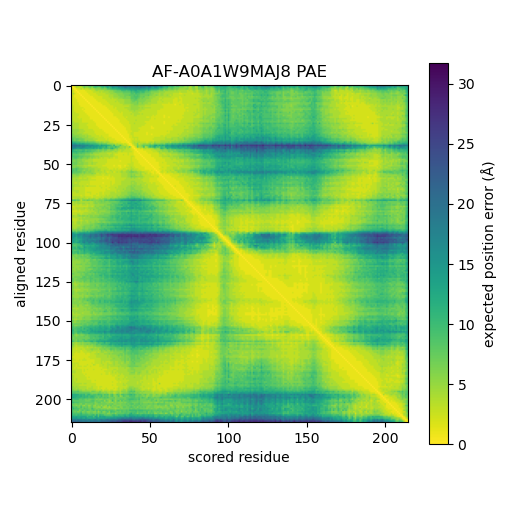ATOM 1444 O O . ILE A 1 189 ? -9.468 -2.712 19.346 1.00 90.38 189 ILE A O 1
ATOM 1448 N N . ASP A 1 190 ? -8.941 -1.008 17.978 1.00 90.00 190 ASP A N 1
ATOM 1449 C CA . ASP A 1 190 ? -9.526 0.042 18.807 1.00 90.00 190 ASP A CA 1
ATOM 1450 C C . ASP A 1 190 ? -11.032 -0.154 19.015 1.00 90.00 190 ASP A C 1
ATOM 1452 O O . ASP A 1 190 ? -11.525 0.001 20.136 1.00 90.00 190 ASP A O 1
ATOM 1456 N N . LEU A 1 191 ? -11.753 -0.573 17.972 1.00 90.06 191 LEU A N 1
ATOM 1457 C CA . LEU A 1 191 ? -13.156 -0.966 18.076 1.00 90.06 191 LEU A CA 1
ATOM 1458 C C . LEU A 1 191 ? -13.338 -2.202 18.974 1.00 90.06 191 LEU A C 1
ATOM 1460 O O . LEU A 1 191 ? -14.155 -2.174 19.896 1.00 90.06 191 LEU A O 1
ATOM 1464 N N . ARG A 1 192 ? -12.566 -3.277 18.754 1.00 89.50 192 ARG A N 1
ATOM 1465 C CA . ARG A 1 192 ? -12.624 -4.498 19.588 1.00 89.50 192 ARG A CA 1
ATOM 1466 C C . ARG A 1 192 ? -12.365 -4.173 21.061 1.00 89.50 192 ARG A C 1
ATOM 1468 O O . ARG A 1 192 ? -13.070 -4.655 21.946 1.00 89.50 192 ARG A O 1
ATOM 1475 N N . GLU A 1 193 ? -11.393 -3.309 21.327 1.00 89.50 193 GLU A N 1
ATOM 1476 C CA . GLU A 1 193 ? -11.079 -2.829 22.669 1.00 89.50 193 GLU A CA 1
ATOM 1477 C C . GLU A 1 193 ? -12.235 -2.005 23.267 1.00 89.50 193 GLU A C 1
ATOM 1479 O O . GLU A 1 193 ? -12.560 -2.185 24.440 1.00 89.50 193 GLU A O 1
ATOM 1484 N N . ALA A 1 194 ? -12.915 -1.167 22.474 1.00 87.25 194 ALA A N 1
ATOM 1485 C CA . ALA A 1 194 ? -14.109 -0.434 22.909 1.00 87.25 194 ALA A CA 1
ATOM 1486 C C . ALA A 1 194 ? -15.302 -1.359 23.233 1.00 87.25 194 ALA A C 1
ATOM 1488 O O . ALA A 1 194 ? -16.055 -1.078 24.166 1.00 87.25 194 ALA A O 1
ATOM 1489 N N . HIS A 1 195 ? -15.439 -2.497 22.543 1.00 86.56 195 HIS A N 1
ATOM 1490 C CA . HIS A 1 195 ? -16.408 -3.545 22.899 1.00 86.56 195 HIS A CA 1
ATOM 1491 C C . HIS A 1 195 ? -16.036 -4.316 24.177 1.00 86.56 195 HIS A C 1
ATOM 1493 O O . HIS A 1 195 ? -16.879 -5.009 24.757 1.00 86.56 195 HIS A O 1
ATOM 1499 N N . GLY A 1 196 ? -14.802 -4.165 24.662 1.00 84.75 196 GLY A N 1
ATOM 1500 C CA . GLY A 1 196 ? -14.284 -4.881 25.822 1.00 84.75 196 GLY A CA 1
ATOM 1501 C C . GLY A 1 196 ? -13.753 -6.274 25.492 1.00 84.75 196 GLY A C 1
ATOM 1502 O O . GLY A 1 196 ? -13.880 -7.169 26.328 1.00 84.75 196 GLY A O 1
ATOM 1503 N N . ALA A 1 197 ? -13.182 -6.454 24.294 1.00 87.38 197 ALA A N 1
ATOM 1504 C CA . ALA A 1 197 ? -12.406 -7.643 23.949 1.00 87.38 197 ALA A CA 1
ATOM 1505 C C . ALA A 1 197 ? -11.298 -7.898 24.979 1.00 87.38 197 ALA A C 1
ATOM 1507 O O . ALA A 1 197 ? -10.773 -6.969 25.608 1.00 87.38 197 ALA A O 1
ATOM 1508 N N . ARG A 1 198 ? -10.948 -9.170 25.166 1.00 83.62 198 ARG A N 1
ATOM 1509 C CA . ARG A 1 198 ? -10.001 -9.555 26.213 1.00 83.62 198 ARG A CA 1
ATOM 1510 C C . ARG A 1 198 ? -8.556 -9.199 25.818 1.00 83.62 198 ARG A C 1
ATOM 1512 O O . ARG A 1 198 ? -8.235 -9.141 24.630 1.00 83.62 198 ARG A O 1
ATOM 1519 N N . PRO A 1 199 ? -7.653 -8.955 26.788 1.00 81.50 199 PRO A N 1
ATOM 1520 C CA . PRO A 1 199 ? -6.273 -8.557 26.491 1.00 81.50 199 PRO A CA 1
ATOM 1521 C C . PRO A 1 199 ? -5.484 -9.554 25.625 1.00 81.50 199 PRO A C 1
ATOM 1523 O O . PRO A 1 199 ? -4.642 -9.138 24.831 1.00 81.50 199 PRO A O 1
ATOM 1526 N N . ASP A 1 200 ? -5.757 -10.851 25.760 1.00 83.00 200 ASP A N 1
ATOM 1527 C CA . ASP A 1 200 ? -5.161 -11.941 24.979 1.00 83.00 200 ASP A CA 1
ATOM 1528 C C . ASP A 1 200 ? -5.593 -11.906 23.504 1.00 83.00 200 ASP A C 1
ATOM 1530 O O . ASP A 1 200 ? -4.747 -11.997 22.611 1.00 83.00 200 ASP A O 1
ATOM 1534 N N . GLU A 1 201 ? -6.878 -11.664 23.236 1.00 79.50 201 GLU A N 1
ATOM 1535 C CA . GLU A 1 201 ? -7.414 -11.470 21.879 1.00 79.50 201 GLU A CA 1
ATOM 1536 C C . GLU A 1 201 ? -6.797 -10.233 21.202 1.00 79.50 201 GLU A C 1
ATOM 1538 O O . GLU A 1 201 ? -6.457 -10.250 20.014 1.00 79.50 201 GLU A O 1
ATOM 1543 N N . LEU A 1 202 ? -6.592 -9.159 21.972 1.00 83.75 202 LEU A N 1
ATOM 1544 C CA . LEU A 1 202 ? -5.987 -7.918 21.485 1.00 83.75 202 LEU A CA 1
ATOM 1545 C C . LEU A 1 202 ? -4.485 -8.065 21.204 1.00 83.75 202 LEU A C 1
ATOM 1547 O O . LEU A 1 202 ? -3.979 -7.430 20.280 1.00 83.75 202 LEU A O 1
ATOM 1551 N N . ALA A 1 203 ? -3.759 -8.893 21.960 1.00 82.69 203 ALA A N 1
ATOM 1552 C CA . ALA A 1 203 ? -2.323 -9.096 21.761 1.00 82.69 203 ALA A CA 1
ATOM 1553 C C . ALA A 1 203 ? -2.013 -9.759 20.407 1.00 82.69 203 ALA A C 1
ATOM 1555 O O . ALA A 1 203 ? -1.156 -9.277 19.661 1.00 82.69 203 ALA A O 1
ATOM 1556 N N . ILE A 1 204 ? -2.752 -10.817 20.054 1.00 81.69 204 ILE A N 1
ATOM 1557 C CA . ILE A 1 204 ? -2.614 -11.509 18.760 1.00 81.69 204 ILE A CA 1
ATOM 1558 C C . ILE A 1 204 ? -3.019 -10.580 17.609 1.00 81.69 204 ILE A C 1
ATOM 1560 O O . ILE A 1 204 ? -2.331 -10.509 16.584 1.00 81.69 204 ILE A O 1
ATOM 1564 N N . ALA A 1 205 ? -4.106 -9.826 17.790 1.00 81.62 205 ALA A N 1
ATOM 1565 C CA . ALA A 1 205 ? -4.564 -8.867 16.795 1.00 81.62 205 ALA A CA 1
ATOM 1566 C C . ALA A 1 205 ? -3.522 -7.763 16.549 1.00 81.62 205 ALA A C 1
ATOM 1568 O O . ALA A 1 205 ? -3.227 -7.468 15.395 1.00 81.62 205 ALA A O 1
ATOM 1569 N N . ARG A 1 206 ? -2.893 -7.212 17.600 1.00 84.25 206 ARG A N 1
ATOM 1570 C CA . ARG A 1 206 ? -1.829 -6.192 17.484 1.00 84.25 206 ARG A CA 1
ATOM 1571 C C . ARG A 1 206 ? -0.611 -6.704 16.722 1.00 84.25 206 ARG A C 1
ATOM 1573 O O . ARG A 1 206 ? -0.118 -6.017 15.835 1.00 84.25 206 ARG A O 1
ATOM 1580 N N . LEU A 1 207 ? -0.162 -7.927 17.008 1.00 81.94 207 LEU A N 1
ATOM 1581 C CA . LEU A 1 207 ? 0.942 -8.549 16.267 1.00 81.94 207 LEU A CA 1
ATOM 1582 C C . LEU A 1 207 ? 0.613 -8.727 14.777 1.00 81.94 207 LEU A C 1
ATOM 1584 O O . LEU A 1 207 ? 1.480 -8.539 13.923 1.00 81.94 207 LEU A O 1
ATOM 1588 N N . SER A 1 208 ? -0.637 -9.067 14.463 1.00 79.81 208 SER A N 1
ATOM 1589 C CA . SER A 1 208 ? -1.114 -9.202 13.081 1.00 79.81 208 SER A CA 1
ATOM 1590 C C . SER A 1 208 ? -1.232 -7.837 12.390 1.00 79.81 208 SER A C 1
ATOM 1592 O O . SER A 1 208 ? -0.789 -7.682 11.250 1.00 79.81 208 SER A O 1
ATOM 1594 N N . ALA A 1 209 ? -1.714 -6.820 13.111 1.00 81.56 209 ALA A N 1
ATOM 1595 C CA . ALA A 1 209 ? -1.825 -5.447 12.631 1.00 81.56 209 ALA A CA 1
ATOM 1596 C C . ALA A 1 209 ? -0.468 -4.831 12.280 1.00 81.56 209 ALA A C 1
ATOM 1598 O O . ALA A 1 209 ? -0.352 -4.214 11.227 1.00 81.56 209 ALA A O 1
ATOM 1599 N N . GLU A 1 210 ? 0.582 -5.068 13.075 1.00 81.06 210 GLU A N 1
ATOM 1600 C CA . GLU A 1 210 ? 1.949 -4.607 12.768 1.00 81.06 210 GLU A CA 1
ATOM 1601 C C . GLU A 1 210 ? 2.505 -5.194 11.462 1.00 81.06 210 GLU A C 1
ATOM 1603 O O . GLU A 1 210 ? 3.310 -4.569 10.762 1.00 81.06 210 GLU A O 1
ATOM 1608 N N . ARG A 1 211 ? 2.032 -6.382 11.080 1.00 77.50 211 ARG A N 1
ATOM 1609 C CA . ARG A 1 211 ? 2.357 -7.020 9.798 1.00 77.50 211 ARG A CA 1
ATOM 1610 C C . ARG A 1 211 ? 1.457 -6.548 8.652 1.00 77.50 211 ARG A C 1
ATOM 1612 O O . ARG A 1 211 ? 1.658 -6.969 7.519 1.00 77.50 211 ARG A O 1
ATOM 1619 N N . GLY A 1 212 ? 0.476 -5.687 8.930 1.00 65.44 212 GLY A N 1
ATOM 1620 C CA . GLY A 1 212 ? -0.543 -5.266 7.971 1.00 65.44 212 GLY A CA 1
ATOM 1621 C C . GLY A 1 212 ? -1.536 -6.377 7.621 1.00 65.44 212 GLY A C 1
ATOM 1622 O O . GLY A 1 212 ? -2.195 -6.290 6.593 1.00 65.44 212 GLY A O 1
ATOM 1623 N N . ILE A 1 213 ? -1.639 -7.428 8.437 1.00 68.94 213 ILE A N 1
ATOM 1624 C CA . ILE A 1 213 ? -2.570 -8.535 8.211 1.00 68.94 213 ILE A CA 1
ATOM 1625 C C . ILE A 1 213 ? -3.850 -8.225 8.985 1.00 68.94 213 ILE A C 1
ATOM 1627 O O . ILE A 1 213 ? -3.842 -8.157 10.215 1.00 68.94 213 ILE A O 1
ATOM 1631 N N . THR A 1 214 ? -4.952 -8.022 8.268 1.00 55.03 214 THR A N 1
ATOM 1632 C CA . THR A 1 214 ? -6.284 -7.919 8.872 1.00 55.03 214 THR A CA 1
ATOM 1633 C C . THR A 1 214 ? -6.756 -9.319 9.264 1.00 55.03 214 THR A C 1
ATOM 1635 O O . THR A 1 214 ? -6.894 -10.172 8.388 1.00 55.03 214 THR A O 1
ATOM 1638 N N . ALA A 1 215 ? -6.947 -9.548 10.567 1.00 43.41 215 ALA A N 1
ATOM 1639 C CA . ALA A 1 215 ? -7.485 -10.788 11.134 1.00 43.41 215 ALA A CA 1
ATOM 1640 C C . ALA A 1 215 ? -9.015 -10.789 11.165 1.00 43.41 215 ALA A C 1
ATOM 1642 O O . ALA A 1 215 ? -9.583 -9.805 11.704 1.00 43.41 215 ALA A O 1
#

Radius of gyration: 26.03 Å; Cα contacts (8 Å, |Δi|>4): 224; chains: 1; bounding box: 51×34×79 Å

Foldseek 3Di:
DQAPVNLVVLLVVLLVLLVVLLVLLVVLVVQLVVLVVVPDDPVSSVVSNQVSLVVSLVVLVVSLVVLVVSLVVLVVCLVCLVDPLNVLQQAFQQDDDDPGSDHPDPVVRVVVLVVLLVVLLPDDLVVLLVQLVVCQVVVVSNSNSSSQVNQCPDPDHSPRDPPPDDDPRSVSSNVSSLSSLLSSLSSVLSSCVSNVPDPVVSVVSNVCSNRSHRD

Secondary structure (DSSP, 8-state):
---HHHHHHHHHHHHHHHHHHHHHHHHHHHHHHHHHHT---HHHHHHHHHHHHHHHHHHHHHHHHHHHHHHHHHHTTHHHHH-HHHHHHTS-TT-SSTT--S-S-HHHHHHHHHHHHHHHHHS-HHHHHHHHHHHHHTT-HHHHHHHHHHHHHSSS------TT---HHHHHHHHHHHHHHHHHHHHHHHHHHHHT--HHHHHHHHHHHHTT---